Protein AF-A0A6P7U0T6-F1 (afdb_monomer_lite)

Radius of gyration: 20.34 Å; chains: 1; bounding box: 48×58×65 Å

Structure (mmCIF, N/CA/C/O backbone):
data_AF-A0A6P7U0T6-F1
#
_entry.id   AF-A0A6P7U0T6-F1
#
loop_
_atom_site.group_PDB
_atom_site.id
_atom_site.type_symbol
_atom_site.label_atom_id
_atom_site.label_alt_id
_atom_site.label_comp_id
_atom_site.label_asym_id
_atom_site.label_entity_id
_atom_site.label_seq_id
_atom_site.pdbx_PDB_ins_code
_atom_site.Cartn_x
_atom_site.Cartn_y
_atom_site.Cartn_z
_atom_site.occupancy
_atom_site.B_iso_or_equiv
_atom_site.auth_seq_id
_atom_site.auth_comp_id
_atom_site.auth_asym_id
_atom_site.auth_atom_id
_atom_site.pdbx_PDB_model_num
ATOM 1 N N . MET A 1 1 ? 9.759 12.618 42.828 1.00 37.97 1 MET A N 1
ATOM 2 C CA . MET A 1 1 ? 9.667 13.891 42.075 1.00 37.97 1 MET A CA 1
ATOM 3 C C . MET A 1 1 ? 10.206 13.656 40.669 1.00 37.97 1 MET A C 1
ATOM 5 O O . MET A 1 1 ? 11.413 13.601 40.542 1.00 37.97 1 MET A O 1
ATOM 9 N N . GLN A 1 2 ? 9.349 13.427 39.662 1.00 36.19 2 GLN A N 1
ATOM 10 C CA . GLN A 1 2 ? 9.690 13.444 38.216 1.00 36.19 2 GLN A CA 1
ATOM 11 C C . GLN A 1 2 ? 8.417 13.191 37.367 1.00 36.19 2 GLN A C 1
ATOM 13 O O . GLN A 1 2 ? 8.311 12.221 36.633 1.00 36.19 2 GLN A O 1
ATOM 18 N N . LYS A 1 3 ? 7.386 14.037 37.514 1.00 36.66 3 LYS A N 1
ATOM 19 C CA . LYS A 1 3 ? 6.138 13.967 36.711 1.00 36.66 3 LYS A CA 1
ATOM 20 C C . LYS A 1 3 ? 5.854 15.243 35.896 1.00 36.66 3 LYS A C 1
ATOM 22 O O . LYS A 1 3 ? 4.747 15.427 35.417 1.00 36.66 3 LYS A O 1
ATOM 27 N N . GLY A 1 4 ? 6.836 16.139 35.755 1.00 35.72 4 GLY A N 1
ATOM 28 C CA . GLY A 1 4 ? 6.618 17.500 35.233 1.00 35.72 4 GLY A CA 1
ATOM 29 C C . GLY A 1 4 ? 7.264 17.844 33.885 1.00 35.72 4 GLY A C 1
ATOM 30 O O . GLY A 1 4 ? 7.081 18.966 33.425 1.00 35.72 4 GLY A O 1
ATOM 31 N N . ALA A 1 5 ? 8.030 16.942 33.261 1.00 43.50 5 ALA A N 1
ATOM 32 C CA . ALA A 1 5 ? 8.827 17.281 32.073 1.00 43.50 5 ALA A CA 1
ATOM 33 C C . ALA A 1 5 ? 8.145 16.947 30.728 1.00 43.50 5 ALA A C 1
ATOM 35 O O . ALA A 1 5 ? 8.354 17.668 29.756 1.00 43.50 5 ALA A O 1
ATOM 36 N N . GLU A 1 6 ? 7.298 15.912 30.661 1.00 43.84 6 GLU A N 1
ATOM 37 C CA . GLU A 1 6 ? 6.678 15.462 29.397 1.00 43.84 6 GLU A CA 1
ATOM 38 C C . GLU A 1 6 ? 5.429 16.265 28.988 1.00 43.84 6 GLU A C 1
ATOM 40 O O . GLU A 1 6 ? 5.175 16.453 27.804 1.00 43.84 6 GLU A O 1
ATOM 45 N N . ASP A 1 7 ? 4.674 16.827 29.936 1.00 48.12 7 ASP A N 1
ATOM 46 C CA . ASP A 1 7 ? 3.453 17.605 29.636 1.00 48.12 7 ASP A CA 1
ATOM 47 C C . ASP A 1 7 ? 3.770 19.018 29.084 1.00 48.12 7 ASP A C 1
ATOM 49 O O . ASP A 1 7 ? 2.956 19.678 28.432 1.00 48.12 7 ASP A O 1
ATOM 53 N N . MET A 1 8 ? 5.002 19.494 29.298 1.00 39.94 8 MET A N 1
ATOM 54 C CA . MET A 1 8 ? 5.447 20.822 28.866 1.00 39.94 8 MET A CA 1
ATOM 55 C C . MET A 1 8 ? 5.819 20.870 27.373 1.00 39.94 8 MET A C 1
ATOM 57 O O . MET A 1 8 ? 5.723 21.933 26.760 1.00 39.94 8 MET A O 1
ATOM 61 N N . SER A 1 9 ? 6.206 19.741 26.766 1.00 55.66 9 SER A N 1
ATOM 62 C CA . SER A 1 9 ? 6.570 19.647 25.342 1.00 55.66 9 SER A CA 1
ATOM 63 C C . SER A 1 9 ? 5.335 19.591 24.439 1.00 55.66 9 SER A C 1
ATOM 65 O O . SER A 1 9 ? 5.270 20.318 23.448 1.00 55.66 9 SER A O 1
ATOM 67 N N . VAL A 1 10 ? 4.309 18.829 24.828 1.00 53.16 10 VAL A N 1
ATOM 68 C CA . VAL A 1 10 ? 3.039 18.703 24.093 1.00 53.16 10 VAL A CA 1
ATOM 69 C C . VAL A 1 10 ? 2.277 20.033 24.074 1.00 53.16 10 VAL A C 1
ATOM 71 O O . VAL A 1 10 ? 1.850 20.488 23.016 1.00 53.16 10 VAL A O 1
ATOM 74 N N . LYS A 1 11 ? 2.194 20.743 25.207 1.00 44.69 11 LYS A N 1
ATOM 75 C CA . LYS A 1 11 ? 1.581 22.087 25.269 1.00 44.69 11 LYS A CA 1
ATOM 76 C C . LYS A 1 11 ? 2.333 23.134 24.438 1.00 44.69 11 LYS A C 1
ATOM 78 O O . LYS A 1 11 ? 1.712 24.052 23.904 1.00 44.69 11 LYS A O 1
ATOM 83 N N . LYS A 1 12 ? 3.656 22.995 24.294 1.00 46.72 12 LYS A N 1
ATOM 84 C CA . LYS A 1 12 ? 4.495 23.860 23.445 1.00 46.72 12 LYS A CA 1
ATOM 85 C C . LYS A 1 12 ? 4.288 23.561 21.953 1.00 46.72 12 LYS A C 1
ATOM 87 O O . LYS A 1 12 ? 4.209 24.493 21.160 1.00 46.72 12 LYS A O 1
ATOM 92 N N . LEU A 1 13 ? 4.095 22.288 21.599 1.00 51.09 13 LEU A N 1
ATOM 93 C CA . LEU A 1 13 ? 3.639 21.843 20.276 1.00 51.09 13 LEU A CA 1
ATOM 94 C C . LEU A 1 13 ? 2.252 22.415 19.932 1.00 51.09 13 LEU A C 1
ATOM 96 O O . LEU A 1 13 ? 2.096 23.008 18.870 1.00 51.09 13 LEU A O 1
ATOM 100 N N . PHE A 1 14 ? 1.277 22.343 20.845 1.00 52.97 14 PHE A N 1
ATOM 101 C CA . PHE A 1 14 ? -0.060 22.922 20.633 1.00 52.97 14 PHE A CA 1
ATOM 102 C C . PHE A 1 14 ? -0.053 24.453 20.504 1.00 52.97 14 PHE A C 1
ATOM 104 O O . PHE A 1 14 ? -0.799 24.994 19.690 1.00 52.97 14 PHE A O 1
ATOM 111 N N . LYS A 1 15 ? 0.807 25.162 21.249 1.00 47.44 15 LYS A N 1
ATOM 112 C CA . LYS A 1 15 ? 0.981 26.618 21.087 1.00 47.44 15 LYS A CA 1
ATOM 113 C C . LYS A 1 15 ? 1.596 26.997 19.738 1.00 47.44 15 LYS A C 1
ATOM 115 O O . LYS A 1 15 ? 1.171 27.986 19.156 1.00 47.44 15 LYS A O 1
ATOM 120 N N . ASN A 1 16 ? 2.532 26.203 19.216 1.00 45.00 16 ASN A N 1
ATOM 121 C CA . ASN A 1 16 ? 3.127 26.443 17.897 1.00 45.00 16 ASN A CA 1
ATOM 122 C C . ASN A 1 16 ? 2.181 26.105 16.728 1.00 45.00 16 ASN A C 1
ATOM 124 O O . ASN A 1 16 ? 2.365 26.630 15.634 1.00 45.00 16 ASN A O 1
ATOM 128 N N . ILE A 1 17 ? 1.152 25.273 16.941 1.00 52.41 17 ILE A N 1
ATOM 129 C CA . ILE A 1 17 ? 0.121 24.994 15.924 1.00 52.41 17 ILE A CA 1
ATOM 130 C C . ILE A 1 17 ? -0.766 26.224 15.665 1.00 52.41 17 ILE A C 1
ATOM 132 O O . ILE A 1 17 ? -1.224 26.417 14.543 1.00 52.41 17 ILE A O 1
ATOM 136 N N . GLN A 1 18 ? -0.976 27.089 16.665 1.00 52.38 18 GLN A N 1
ATOM 137 C CA . GLN A 1 18 ? -1.808 28.295 16.524 1.00 52.38 18 GLN A CA 1
ATOM 138 C C . GLN A 1 18 ? -1.193 29.376 15.618 1.00 52.38 18 GLN A C 1
ATOM 140 O O . GLN A 1 18 ? -1.899 30.301 15.229 1.00 52.38 18 GLN A O 1
ATOM 145 N N . THR A 1 19 ? 0.092 29.264 15.271 1.00 54.72 19 THR A N 1
ATOM 146 C CA . THR A 1 19 ? 0.816 30.216 14.409 1.00 54.72 19 THR A CA 1
ATOM 147 C C . THR A 1 19 ? 1.096 29.690 13.000 1.00 54.72 19 THR A C 1
ATOM 149 O O . THR A 1 19 ? 1.781 30.360 12.235 1.00 54.72 19 THR A O 1
ATOM 152 N N . LEU A 1 20 ? 0.623 28.490 12.654 1.00 62.34 20 LEU A N 1
ATOM 153 C CA . LEU A 1 20 ? 0.782 27.946 11.305 1.00 62.34 20 LEU A CA 1
ATOM 154 C C . LEU A 1 20 ? -0.333 28.482 10.407 1.00 62.34 20 LEU A C 1
ATOM 156 O O . LEU A 1 20 ? -1.499 28.459 10.794 1.00 62.34 20 LEU A O 1
ATOM 160 N N . ASP A 1 21 ? 0.014 28.915 9.196 1.00 73.62 21 ASP A N 1
ATOM 161 C CA . ASP A 1 21 ? -0.980 29.174 8.158 1.00 73.62 21 ASP A CA 1
ATOM 162 C C . ASP A 1 21 ? -1.736 27.872 7.868 1.00 73.62 21 ASP A C 1
ATOM 164 O O . ASP A 1 21 ? -1.151 26.862 7.462 1.00 73.62 21 ASP A O 1
ATOM 168 N N . ILE A 1 22 ? -3.043 27.884 8.128 1.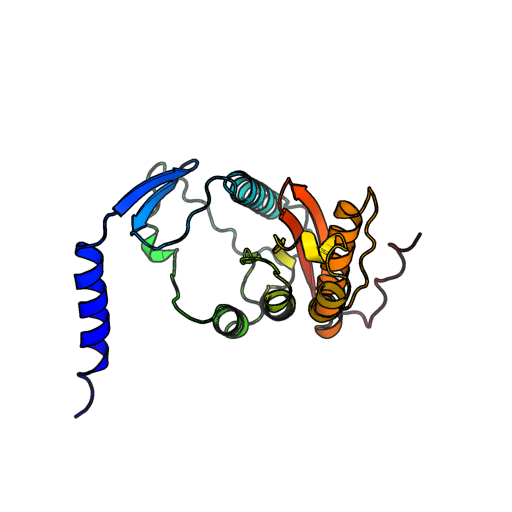00 85.62 22 ILE A N 1
ATOM 169 C CA . ILE A 1 22 ? -3.932 26.746 7.902 1.00 85.62 22 ILE A CA 1
ATOM 170 C C . ILE A 1 22 ? -4.691 26.996 6.605 1.00 85.62 22 ILE A C 1
ATOM 172 O O . ILE A 1 22 ? -5.504 27.915 6.512 1.00 85.62 22 ILE A O 1
ATOM 176 N N . SER A 1 23 ? -4.465 26.135 5.619 1.00 88.38 23 SER A N 1
ATOM 177 C CA . SER A 1 23 ? -5.291 26.086 4.413 1.00 88.38 23 SER A CA 1
ATOM 178 C C . SER A 1 23 ? -6.488 25.160 4.631 1.00 88.38 23 SER A C 1
ATOM 180 O O . SER A 1 23 ? -6.385 24.143 5.319 1.00 88.38 23 SER A O 1
ATOM 182 N N . ILE A 1 24 ? -7.644 25.515 4.069 1.00 90.56 24 ILE A N 1
ATOM 183 C CA . ILE A 1 24 ? -8.831 24.655 4.088 1.00 90.56 24 ILE A CA 1
ATOM 184 C C . ILE A 1 24 ? -8.956 23.997 2.720 1.00 90.56 24 ILE A C 1
ATOM 186 O O . ILE A 1 24 ? -9.077 24.678 1.703 1.00 90.56 24 ILE A O 1
ATOM 190 N N . ILE A 1 25 ? -8.943 22.670 2.707 1.00 92.06 25 ILE A N 1
ATOM 191 C CA . ILE A 1 25 ? -9.084 21.853 1.504 1.00 92.06 25 ILE A CA 1
ATOM 192 C C . ILE A 1 25 ? -10.415 21.115 1.574 1.00 92.06 25 ILE A C 1
ATOM 194 O O . ILE A 1 25 ? -10.800 20.612 2.628 1.00 92.06 25 ILE A O 1
ATOM 198 N N . LYS A 1 26 ? -11.118 21.043 0.445 1.00 92.44 26 LYS A N 1
ATOM 199 C CA . LYS A 1 26 ? -12.338 20.247 0.301 1.00 92.44 26 LYS A CA 1
ATOM 200 C C . LYS A 1 26 ? -12.084 19.105 -0.667 1.00 92.44 26 LYS A C 1
ATOM 202 O O . LYS A 1 26 ? -11.635 19.351 -1.783 1.00 92.44 26 LYS A O 1
ATOM 207 N N . GLU A 1 27 ? -12.397 17.892 -0.231 1.00 91.00 27 GLU A N 1
ATOM 208 C CA . GLU A 1 27 ? -12.295 16.674 -1.032 1.00 91.00 27 GLU A CA 1
ATOM 209 C C . GLU A 1 27 ? -13.526 15.803 -0.779 1.00 91.00 27 GLU A C 1
ATOM 211 O O . GLU A 1 27 ? -13.796 15.393 0.355 1.00 91.00 27 GLU A O 1
ATOM 216 N N . GLY A 1 28 ? -14.321 15.566 -1.822 1.00 90.75 28 GLY A N 1
ATOM 217 C CA . GLY A 1 28 ? -15.628 14.932 -1.682 1.00 90.75 28 GLY A CA 1
ATOM 218 C C . GLY A 1 28 ? -16.483 15.606 -0.598 1.00 90.75 28 GLY A C 1
ATOM 219 O O . GLY A 1 28 ? -16.861 16.772 -0.707 1.00 90.75 28 GLY A O 1
ATOM 220 N N . LYS A 1 29 ? -16.804 14.856 0.463 1.00 89.25 29 LYS A N 1
ATOM 221 C CA . LYS A 1 29 ? -17.575 15.348 1.623 1.00 89.25 29 LYS A CA 1
ATOM 222 C C . LYS A 1 29 ? -16.703 15.829 2.789 1.00 89.25 29 LYS A C 1
ATOM 224 O O . LYS A 1 29 ? -17.255 16.299 3.782 1.00 89.25 29 LYS A O 1
ATOM 229 N N . ALA A 1 30 ? -15.385 15.662 2.711 1.00 88.69 30 ALA A N 1
ATOM 230 C CA . ALA A 1 30 ? -14.461 16.030 3.773 1.00 88.69 30 ALA A CA 1
ATOM 231 C C . ALA A 1 30 ? -13.983 17.479 3.610 1.00 88.69 30 ALA A C 1
ATOM 233 O O . ALA A 1 30 ? -13.683 17.937 2.506 1.00 88.69 30 ALA A O 1
ATOM 234 N N . GLU A 1 31 ? -13.881 18.184 4.735 1.00 90.88 31 GLU A N 1
ATOM 235 C CA . GLU A 1 31 ? -13.205 19.476 4.834 1.00 90.88 31 GLU A CA 1
ATOM 236 C C . GLU A 1 31 ? -11.995 19.306 5.759 1.00 90.88 31 GLU A C 1
ATOM 238 O O . GLU A 1 31 ? -12.135 18.932 6.925 1.00 90.88 31 GLU A O 1
ATOM 243 N N . ILE A 1 32 ? -10.799 19.527 5.217 1.00 90.25 32 ILE A N 1
ATOM 244 C CA . ILE A 1 32 ? -9.520 19.272 5.877 1.00 90.25 32 ILE A CA 1
ATOM 245 C C . ILE A 1 32 ? -8.866 20.612 6.190 1.00 90.25 32 ILE A C 1
ATOM 247 O O . ILE A 1 32 ? -8.657 21.440 5.305 1.00 90.25 32 ILE A O 1
ATOM 251 N N . ARG A 1 33 ? -8.502 20.807 7.457 1.00 89.75 33 ARG A N 1
ATOM 252 C CA . ARG A 1 33 ? -7.633 21.905 7.887 1.00 89.75 33 ARG A CA 1
ATOM 253 C C . ARG A 1 33 ? -6.193 21.430 7.775 1.00 89.75 33 ARG A C 1
ATOM 255 O O . ARG A 1 33 ? -5.776 20.593 8.570 1.00 89.75 33 ARG A O 1
ATOM 262 N N . LEU A 1 34 ? -5.466 21.931 6.783 1.00 88.69 34 LEU A N 1
ATOM 263 C CA . LEU A 1 34 ? -4.096 21.533 6.483 1.00 88.69 34 LEU A CA 1
ATOM 264 C C . LEU A 1 34 ? -3.115 22.620 6.957 1.00 88.69 34 LEU A C 1
ATOM 266 O O . LEU A 1 34 ? -3.056 23.688 6.338 1.00 88.69 34 LEU A O 1
ATOM 270 N N . PRO A 1 35 ? -2.349 22.369 8.036 1.00 89.81 35 PRO A N 1
ATOM 271 C CA . PRO A 1 35 ? -1.271 23.252 8.466 1.00 89.81 35 PRO A CA 1
ATOM 272 C C . PRO A 1 35 ? -0.129 23.285 7.446 1.00 89.81 35 PRO A C 1
ATOM 274 O O . PRO A 1 35 ? 0.126 22.296 6.750 1.00 89.81 35 PRO A O 1
ATOM 277 N N . SER A 1 36 ? 0.606 24.394 7.400 1.00 83.75 36 SER A N 1
ATOM 278 C CA . SER A 1 36 ? 1.808 24.503 6.575 1.00 83.75 36 SER A CA 1
ATOM 279 C C . SER A 1 36 ? 2.846 23.421 6.924 1.00 83.75 36 SER A C 1
ATOM 281 O O . SER A 1 36 ? 3.085 23.097 8.087 1.00 83.75 36 SER A O 1
ATOM 283 N N . GLY A 1 37 ? 3.444 22.817 5.890 1.00 82.81 37 GLY A N 1
ATOM 284 C CA . GLY A 1 37 ? 4.443 21.747 6.027 1.00 82.81 37 GLY A CA 1
ATOM 285 C C . GLY A 1 37 ? 3.885 20.320 6.122 1.00 82.81 37 GLY A C 1
ATOM 286 O O . GLY A 1 37 ? 4.669 19.373 6.109 1.00 82.81 37 GLY A O 1
ATOM 287 N N . VAL A 1 38 ? 2.561 20.136 6.169 1.00 87.69 38 VAL A N 1
ATOM 288 C CA . VAL A 1 38 ? 1.928 18.811 6.062 1.00 87.69 38 VAL A CA 1
ATOM 289 C C . VAL A 1 38 ? 1.614 18.512 4.599 1.00 87.69 38 VAL A C 1
ATOM 291 O O . VAL A 1 38 ? 1.072 19.350 3.880 1.00 87.69 38 VAL A O 1
ATOM 294 N N . PHE A 1 39 ? 1.962 17.311 4.143 1.00 87.81 39 PHE A N 1
ATOM 295 C CA . PHE A 1 39 ? 1.736 16.926 2.758 1.00 87.81 39 PHE A CA 1
ATOM 296 C C . PHE A 1 39 ? 0.262 16.655 2.462 1.00 87.81 39 PHE A C 1
ATOM 298 O O . PHE A 1 39 ? -0.425 15.954 3.203 1.00 87.81 39 PHE A O 1
ATOM 305 N N . TYR A 1 40 ? -0.176 17.134 1.304 1.00 91.31 40 TYR A N 1
ATOM 306 C CA . TYR A 1 40 ? -1.424 16.748 0.674 1.00 91.31 40 TYR A CA 1
ATOM 307 C C . TYR A 1 40 ? -1.228 16.739 -0.842 1.00 91.31 40 TYR A C 1
ATOM 309 O O . TYR A 1 40 ? -0.701 17.698 -1.409 1.00 91.31 40 TYR A O 1
ATOM 317 N N . ASN A 1 41 ? -1.677 15.672 -1.504 1.00 90.94 41 ASN A N 1
ATOM 318 C CA . ASN A 1 41 ? -1.659 15.578 -2.958 1.00 90.94 41 ASN A CA 1
ATOM 319 C C . ASN A 1 41 ? -3.077 15.439 -3.508 1.00 90.94 41 ASN A C 1
ATOM 321 O O . ASN A 1 41 ? -3.729 14.403 -3.339 1.00 90.94 41 ASN A O 1
ATOM 325 N N . LYS A 1 42 ? -3.520 16.473 -4.227 1.00 91.00 42 LYS A N 1
ATOM 326 C CA . LYS A 1 42 ? -4.825 16.496 -4.893 1.00 91.00 42 LYS A CA 1
ATOM 327 C C . LYS A 1 42 ? -4.944 15.430 -5.984 1.00 91.00 42 LYS A C 1
ATOM 329 O O . LYS A 1 42 ? -6.011 14.866 -6.167 1.00 91.00 42 LYS A O 1
ATOM 334 N N . VAL A 1 43 ? -3.850 15.085 -6.668 1.00 90.19 43 VAL A N 1
ATOM 335 C CA . VAL A 1 43 ? -3.882 14.076 -7.744 1.00 90.19 43 VAL A CA 1
ATOM 336 C C . VAL A 1 43 ? -4.217 12.673 -7.201 1.00 90.19 43 VAL A C 1
ATOM 338 O O . VAL A 1 43 ? -4.665 11.803 -7.940 1.00 90.19 43 VAL A O 1
ATOM 341 N N . GLN A 1 44 ? -4.066 12.449 -5.892 1.00 92.25 44 GLN A N 1
ATOM 342 C CA . GLN A 1 44 ? -4.454 11.201 -5.231 1.00 92.25 44 GLN A CA 1
ATOM 343 C C . GLN A 1 44 ? -5.921 11.163 -4.757 1.00 92.25 44 GLN A C 1
ATOM 345 O O . GLN A 1 44 ? -6.304 10.209 -4.083 1.00 92.25 44 GLN A O 1
ATOM 350 N N . GLU A 1 45 ? -6.753 12.146 -5.115 1.00 94.12 45 GLU A N 1
ATOM 351 C CA . GLU A 1 45 ? -8.202 12.116 -4.845 1.00 94.12 45 GLU A CA 1
ATOM 352 C C . GLU A 1 45 ? -8.833 10.836 -5.415 1.00 94.12 45 GLU A C 1
ATOM 354 O O . GLU A 1 45 ? -9.480 10.086 -4.688 1.00 94.12 45 GLU A O 1
ATOM 359 N N . PHE A 1 46 ? -8.497 10.478 -6.660 1.00 94.12 46 PHE A N 1
ATOM 360 C CA . PHE A 1 46 ? -8.980 9.237 -7.274 1.00 94.12 46 PHE A CA 1
ATOM 361 C C . PHE A 1 46 ? -8.525 7.970 -6.526 1.00 94.12 46 PHE A C 1
ATOM 363 O O . PHE A 1 46 ? -9.290 7.013 -6.416 1.00 94.12 46 PHE A O 1
ATOM 370 N N . ASN A 1 47 ? -7.307 7.959 -5.965 1.00 94.94 47 ASN A N 1
ATOM 371 C CA . ASN A 1 47 ? -6.827 6.824 -5.166 1.00 94.94 47 ASN A CA 1
ATOM 372 C C . ASN A 1 47 ? -7.709 6.619 -3.920 1.00 94.94 47 ASN A C 1
ATOM 374 O O . ASN A 1 47 ? -8.085 5.495 -3.568 1.00 94.94 47 ASN A O 1
ATOM 378 N N . ARG A 1 48 ? -8.080 7.724 -3.266 1.00 95.81 48 ARG A N 1
ATOM 379 C CA . ARG A 1 48 ? -8.934 7.719 -2.073 1.00 95.81 48 ARG A CA 1
ATOM 380 C C . ARG A 1 48 ? -10.376 7.350 -2.417 1.00 95.81 48 ARG A C 1
ATOM 382 O O . ARG A 1 48 ? -10.948 6.495 -1.740 1.00 95.81 48 ARG A O 1
ATOM 389 N N . ASP A 1 49 ? -10.920 7.871 -3.512 1.00 95.25 49 ASP A N 1
ATOM 390 C CA . ASP A 1 49 ? -12.253 7.503 -4.007 1.00 95.25 49 ASP A CA 1
ATOM 391 C C . ASP A 1 49 ? -12.355 6.013 -4.346 1.00 95.25 49 ASP A C 1
ATOM 393 O O . ASP A 1 49 ? -13.298 5.334 -3.923 1.00 95.25 49 ASP A O 1
ATOM 397 N N . LEU A 1 50 ? -11.353 5.475 -5.051 1.00 95.31 50 LEU A N 1
ATOM 398 C CA . LEU A 1 50 ? -11.277 4.051 -5.375 1.00 95.31 50 LEU A CA 1
ATOM 399 C C . LEU A 1 50 ? -11.263 3.200 -4.101 1.00 95.31 50 LEU A C 1
ATOM 401 O O . LEU A 1 50 ? -11.971 2.198 -4.007 1.00 95.31 50 LEU A O 1
ATOM 405 N N . THR A 1 51 ? -10.509 3.630 -3.092 1.00 95.62 51 THR A N 1
ATOM 406 C CA . THR A 1 51 ? -10.432 2.949 -1.794 1.00 95.62 51 THR A CA 1
ATOM 407 C C . THR A 1 51 ? -11.785 2.925 -1.092 1.00 95.62 51 THR A C 1
ATOM 409 O O . THR A 1 51 ? -12.233 1.867 -0.647 1.00 95.62 51 THR A O 1
ATOM 412 N N . ILE A 1 52 ? -12.486 4.060 -1.047 1.00 94.19 52 ILE A N 1
ATOM 413 C CA . ILE A 1 52 ? -13.829 4.154 -0.462 1.00 94.19 52 ILE A CA 1
ATOM 414 C C . ILE A 1 52 ? -14.806 3.234 -1.206 1.00 94.19 52 ILE A C 1
ATOM 416 O O . ILE A 1 52 ? -15.609 2.542 -0.573 1.00 94.19 52 ILE A O 1
ATOM 420 N N . ALA A 1 53 ? -14.750 3.195 -2.539 1.00 94.12 53 ALA A N 1
ATOM 421 C CA . ALA A 1 53 ? -15.611 2.338 -3.351 1.00 94.12 53 ALA A CA 1
ATOM 422 C C . ALA A 1 53 ? -15.364 0.842 -3.085 1.00 94.12 53 ALA A C 1
ATOM 424 O O . ALA A 1 53 ? -16.324 0.090 -2.883 1.00 94.12 53 ALA A O 1
ATOM 425 N N . VAL A 1 54 ? -14.096 0.419 -3.026 1.00 93.44 54 VAL A N 1
ATOM 426 C CA . VAL A 1 54 ? -13.719 -0.974 -2.736 1.00 93.44 54 VAL A CA 1
ATOM 427 C C . VAL A 1 54 ? -14.142 -1.367 -1.324 1.00 93.44 54 VAL A C 1
ATOM 429 O O . VAL A 1 54 ? -14.800 -2.391 -1.169 1.00 93.44 54 VAL A O 1
ATOM 432 N N . ILE A 1 55 ? -13.865 -0.543 -0.309 1.00 92.62 55 ILE A N 1
ATOM 433 C CA . ILE A 1 55 ? -14.264 -0.815 1.084 1.00 92.62 55 ILE A CA 1
ATOM 434 C C . ILE A 1 55 ? -15.787 -0.943 1.202 1.00 92.62 55 ILE A C 1
ATOM 436 O O . ILE A 1 55 ? -16.297 -1.889 1.802 1.00 92.62 55 ILE A O 1
ATOM 440 N N . ASN A 1 56 ? -16.536 -0.020 0.594 1.00 91.56 56 ASN A N 1
ATOM 441 C CA . ASN A 1 56 ? -17.997 -0.074 0.614 1.00 91.56 56 ASN A CA 1
ATOM 442 C C . ASN A 1 56 ? -18.541 -1.335 -0.060 1.00 91.56 56 ASN A C 1
ATOM 444 O O . ASN A 1 56 ? -19.543 -1.877 0.396 1.00 91.56 56 ASN A O 1
ATOM 448 N N . THR A 1 57 ? -17.915 -1.783 -1.146 1.00 90.31 57 THR A N 1
ATOM 449 C CA . THR A 1 57 ? -18.319 -3.005 -1.852 1.00 90.31 57 THR A CA 1
ATOM 450 C C . THR A 1 57 ? -17.963 -4.241 -1.031 1.00 90.31 57 THR A C 1
ATOM 452 O O . THR A 1 57 ? -18.819 -5.095 -0.826 1.00 90.31 57 THR A O 1
ATOM 455 N N . PHE A 1 58 ? -16.758 -4.276 -0.462 1.00 88.56 58 PHE A N 1
ATOM 456 C CA . PHE A 1 58 ? -16.266 -5.348 0.401 1.00 88.56 58 PHE A CA 1
ATOM 457 C C . PHE A 1 58 ? -17.189 -5.613 1.601 1.00 88.56 58 PHE A C 1
ATOM 459 O O . PHE A 1 58 ? -17.483 -6.764 1.900 1.00 88.56 58 PHE A O 1
ATOM 466 N N . PHE A 1 59 ? -17.719 -4.568 2.247 1.00 86.06 59 PHE A N 1
ATOM 467 C CA . PHE A 1 59 ? -18.671 -4.726 3.357 1.00 86.06 59 PHE A CA 1
ATOM 468 C C . PHE A 1 59 ? -20.132 -4.955 2.932 1.00 86.06 59 PHE A C 1
ATOM 470 O O . PHE A 1 59 ? -20.950 -5.354 3.764 1.00 86.06 59 PHE A O 1
ATOM 477 N N . LYS A 1 60 ? -20.492 -4.665 1.675 1.00 81.62 60 LYS A N 1
ATOM 478 C CA . LYS A 1 60 ? -21.834 -4.940 1.127 1.00 81.62 60 LYS A CA 1
ATOM 479 C C . LYS A 1 60 ? -21.982 -6.369 0.632 1.00 81.62 60 LYS A C 1
ATOM 481 O O . LYS A 1 60 ? -23.106 -6.863 0.589 1.00 81.62 60 LYS A O 1
ATOM 486 N N . ASP A 1 61 ? -20.882 -6.994 0.233 1.00 72.75 61 ASP A N 1
ATOM 487 C CA . ASP A 1 61 ? -20.880 -8.349 -0.288 1.00 72.75 61 ASP A CA 1
ATOM 488 C C . ASP A 1 61 ? -21.138 -9.358 0.853 1.00 72.75 61 ASP A C 1
ATOM 490 O O . ASP A 1 61 ? -20.229 -9.853 1.520 1.00 72.75 61 ASP A O 1
ATOM 494 N N . ASP A 1 62 ? -22.425 -9.627 1.119 1.00 55.00 62 ASP A N 1
ATOM 495 C CA . ASP A 1 62 ? -22.917 -10.606 2.112 1.00 55.00 62 ASP A CA 1
ATOM 496 C C . ASP A 1 62 ? -22.631 -12.060 1.658 1.00 55.00 62 ASP A C 1
ATOM 498 O O . ASP A 1 62 ? -22.840 -13.002 2.416 1.00 55.00 62 ASP A O 1
ATOM 502 N N . SER A 1 63 ? -22.098 -12.244 0.440 1.00 51.22 63 SER A N 1
ATOM 503 C CA . SER A 1 63 ? -21.773 -13.528 -0.210 1.00 51.22 63 SER A CA 1
ATOM 504 C C . SER A 1 63 ? -20.563 -14.251 0.394 1.00 51.22 63 SER A C 1
ATOM 506 O O . SER A 1 63 ? -20.163 -15.324 -0.063 1.00 51.22 63 SER A O 1
ATOM 508 N N . SER A 1 64 ? -19.951 -13.693 1.439 1.00 47.81 64 SER A N 1
ATOM 509 C CA . SER A 1 64 ? -18.930 -14.384 2.217 1.00 47.81 64 SER A CA 1
ATOM 510 C C . SER A 1 64 ? -19.560 -15.356 3.223 1.00 47.81 64 SER A C 1
ATOM 512 O O . SER A 1 64 ? -19.326 -15.270 4.425 1.00 47.81 64 SER A O 1
ATOM 514 N N . ASP A 1 65 ? -20.273 -16.371 2.725 1.00 45.19 65 ASP A N 1
ATOM 515 C CA . ASP A 1 65 ? -20.836 -17.506 3.487 1.00 45.19 65 ASP A CA 1
ATOM 516 C C . ASP A 1 65 ? -19.786 -18.345 4.272 1.00 45.19 65 ASP A C 1
ATOM 518 O O . ASP A 1 65 ? -20.065 -19.444 4.747 1.00 45.19 65 ASP A O 1
ATOM 522 N N . LYS A 1 66 ? -18.547 -17.857 4.429 1.00 43.72 66 LYS A N 1
ATOM 523 C CA . LYS A 1 66 ? -17.448 -18.509 5.163 1.00 43.72 66 LYS A CA 1
ATOM 524 C C . LYS A 1 66 ? -16.598 -17.567 6.027 1.00 43.72 66 LYS A C 1
ATOM 526 O O . LYS A 1 66 ? -15.588 -18.015 6.564 1.00 43.72 66 LYS A O 1
ATOM 531 N N . ILE A 1 67 ? -16.948 -16.285 6.156 1.00 44.88 67 ILE A N 1
ATOM 532 C CA . ILE A 1 67 ? -16.256 -15.351 7.061 1.00 44.88 67 ILE A CA 1
ATOM 533 C C . ILE A 1 67 ? -17.149 -15.167 8.299 1.00 44.88 67 ILE A C 1
ATOM 535 O O . ILE A 1 67 ? -18.352 -14.953 8.133 1.00 44.88 67 ILE A O 1
ATOM 539 N N . PRO A 1 68 ? -16.631 -15.276 9.540 1.00 39.88 68 PRO A N 1
ATOM 540 C CA . PRO A 1 68 ? -17.403 -14.926 10.727 1.00 39.88 68 PRO A CA 1
ATOM 541 C C . PRO A 1 68 ? -17.997 -13.531 10.540 1.00 39.88 68 PRO A C 1
ATOM 543 O O . PRO A 1 68 ? -17.267 -12.573 10.301 1.00 39.88 68 PRO A O 1
ATOM 546 N N . LYS A 1 69 ? -19.329 -13.420 10.597 1.00 41.84 69 LYS A N 1
ATOM 547 C CA . LYS A 1 69 ? -20.020 -12.140 10.430 1.00 41.84 69 LYS A CA 1
ATOM 548 C C . LYS A 1 69 ? -19.560 -11.196 11.537 1.00 41.84 69 LYS A C 1
ATOM 550 O O . LYS A 1 69 ? -19.959 -11.343 12.691 1.00 41.84 69 LYS A O 1
ATOM 555 N N . PHE A 1 70 ? -18.703 -10.246 11.180 1.00 45.59 70 PHE A N 1
ATOM 556 C CA . PHE A 1 70 ? -18.226 -9.223 12.097 1.00 45.59 70 PHE A CA 1
ATOM 557 C C . PHE A 1 70 ? -19.386 -8.318 12.525 1.00 45.59 70 PHE A C 1
ATOM 559 O O . PHE A 1 70 ? -20.372 -8.180 11.784 1.00 45.59 70 PHE A O 1
ATOM 566 N N . PRO A 1 71 ? -19.306 -7.678 13.707 1.00 39.44 71 PRO A N 1
ATOM 567 C CA . PRO A 1 71 ? -20.253 -6.641 14.062 1.00 39.44 71 PRO A CA 1
ATOM 568 C C . PRO A 1 71 ? -20.160 -5.549 12.997 1.00 39.44 71 PRO A C 1
ATOM 570 O O . PRO A 1 71 ? -19.213 -4.768 12.968 1.00 39.44 71 PRO A O 1
ATOM 573 N N . ARG A 1 72 ? -21.140 -5.516 12.086 1.00 44.66 72 ARG A N 1
ATOM 574 C CA . ARG A 1 72 ? -21.267 -4.444 11.102 1.00 44.66 72 ARG A CA 1
ATOM 575 C C . ARG A 1 72 ? -21.204 -3.127 11.860 1.00 44.66 72 ARG A C 1
ATOM 577 O O . ARG A 1 72 ? -22.030 -2.902 12.750 1.00 44.66 72 ARG A O 1
ATOM 584 N N . PHE A 1 73 ? -20.272 -2.253 11.483 1.00 44.50 73 PHE A N 1
ATOM 585 C CA . PHE A 1 73 ? -20.369 -0.853 11.860 1.00 44.50 73 PHE A CA 1
ATOM 586 C C . PHE A 1 73 ? -21.720 -0.362 11.339 1.00 44.50 73 PHE A C 1
ATOM 588 O O . PHE A 1 73 ? -21.926 -0.214 10.132 1.00 44.50 73 PHE A O 1
ATOM 595 N N . LYS A 1 74 ? -22.697 -0.210 12.239 1.00 39.47 74 LYS A N 1
ATOM 596 C CA . LYS A 1 74 ? -23.992 0.357 11.878 1.00 39.47 74 LYS A CA 1
ATOM 597 C C . LYS A 1 74 ? -23.710 1.804 11.531 1.00 39.47 74 LYS A C 1
ATOM 599 O O . LYS A 1 74 ? -23.470 2.611 12.425 1.00 39.47 74 LYS A O 1
ATOM 604 N N . SER A 1 75 ? -23.732 2.113 10.238 1.00 40.88 75 SER A N 1
ATOM 605 C CA . SER A 1 75 ? -23.686 3.489 9.765 1.00 40.88 75 SER A CA 1
ATOM 606 C C . SER A 1 75 ? -24.749 4.264 10.553 1.00 40.88 75 SER A C 1
ATOM 608 O O . SER A 1 75 ? -25.910 3.831 10.562 1.00 40.88 75 SER A O 1
ATOM 610 N N . PRO A 1 76 ? -24.390 5.341 11.271 1.00 41.09 76 PRO A N 1
ATOM 611 C CA . PRO A 1 76 ? -25.378 6.117 11.999 1.00 41.09 76 PRO A CA 1
ATOM 612 C C . PRO A 1 76 ? -26.445 6.586 11.004 1.00 41.09 76 PRO A C 1
ATOM 614 O O . PRO A 1 76 ? -26.140 7.234 10.006 1.00 41.09 76 PRO A O 1
ATOM 617 N N . LYS A 1 77 ? -27.708 6.210 11.246 1.00 42.03 77 LYS A N 1
ATOM 618 C CA . LYS A 1 77 ? -28.860 6.529 10.376 1.00 42.03 77 LYS A CA 1
ATOM 619 C C . LYS A 1 77 ? -29.283 8.007 10.454 1.00 42.03 77 LYS A C 1
ATOM 621 O O . LYS A 1 77 ? -30.348 8.376 9.968 1.00 42.03 77 LYS A O 1
ATOM 626 N N . THR A 1 78 ? -28.474 8.858 11.071 1.00 40.31 78 THR A N 1
ATOM 627 C CA . THR A 1 78 ? -28.770 10.262 11.341 1.00 40.31 78 THR A CA 1
ATOM 628 C C . THR A 1 78 ? -28.052 11.164 10.337 1.00 40.31 78 THR A C 1
ATOM 630 O O . THR A 1 78 ? -26.855 11.034 10.115 1.00 40.31 78 THR A O 1
ATOM 633 N N . LYS A 1 79 ? -28.786 12.122 9.751 1.00 48.72 79 LYS A N 1
ATOM 634 C CA . LYS A 1 79 ? -28.261 13.171 8.848 1.00 48.72 79 LYS A CA 1
ATOM 635 C C . LYS A 1 79 ? -27.296 14.163 9.531 1.00 48.72 79 LYS A C 1
ATOM 637 O O . LYS A 1 79 ? -26.781 15.051 8.862 1.00 48.72 79 LYS A O 1
ATOM 642 N N . SER A 1 80 ? -27.061 14.037 10.837 1.00 47.91 80 SER A N 1
ATOM 643 C CA . SER A 1 80 ? -26.047 14.793 11.571 1.00 47.91 80 SER A CA 1
ATOM 644 C C . SER A 1 80 ? -24.699 14.084 11.463 1.00 47.91 80 SER A C 1
ATOM 646 O O . SER A 1 80 ? -24.625 12.883 11.726 1.00 47.91 80 SER A O 1
ATOM 648 N N . THR A 1 81 ? -23.641 14.820 11.122 1.00 49.53 81 THR A N 1
ATOM 649 C CA . THR A 1 81 ? -22.254 14.340 11.193 1.00 49.53 81 THR A CA 1
ATOM 650 C C . THR A 1 81 ? -22.032 13.605 12.521 1.00 49.53 81 THR A C 1
ATOM 652 O O . THR A 1 81 ? -22.252 14.216 13.572 1.00 49.53 81 THR A O 1
ATOM 655 N N . PRO A 1 82 ? -21.682 12.305 12.518 1.00 55.81 82 PRO A N 1
ATOM 656 C CA . PRO A 1 82 ? -21.449 11.583 13.761 1.00 55.81 82 PRO A CA 1
ATOM 657 C C . PRO A 1 82 ? -20.327 12.268 14.538 1.00 55.81 82 PRO A C 1
ATOM 659 O O . PRO A 1 82 ? -19.380 12.767 13.933 1.00 55.81 82 PRO A O 1
ATOM 662 N N . ASN A 1 83 ? -20.432 12.307 15.868 1.00 66.06 83 ASN A N 1
ATOM 663 C CA . ASN A 1 83 ? -19.327 12.779 16.692 1.00 66.06 83 ASN A CA 1
ATOM 664 C C . ASN A 1 83 ? -18.143 11.808 16.506 1.00 66.06 83 ASN A C 1
ATOM 666 O O . ASN A 1 83 ? -18.181 10.673 16.985 1.00 66.06 83 ASN A O 1
ATOM 670 N N . LEU A 1 84 ? -17.142 12.242 15.736 1.00 71.88 84 LEU A N 1
ATOM 671 C CA . LEU A 1 84 ? -15.995 11.435 15.314 1.00 71.88 84 LEU A CA 1
ATOM 672 C C . LEU A 1 84 ? -15.029 11.139 16.468 1.00 71.88 84 LEU A C 1
ATOM 674 O O . LEU A 1 84 ? -14.256 10.190 16.364 1.00 71.88 84 LEU A O 1
ATOM 678 N N . GLU A 1 85 ? -15.091 11.898 17.566 1.00 71.19 85 GLU A N 1
ATOM 679 C CA . GLU A 1 85 ? -14.139 11.814 18.684 1.00 71.19 85 GLU A CA 1
ATOM 680 C C . GLU A 1 85 ? -14.108 10.431 19.348 1.00 71.19 85 GLU A C 1
ATOM 682 O O . GLU A 1 85 ? -13.062 9.990 19.810 1.00 71.19 85 GLU A O 1
ATOM 687 N N . ASN A 1 86 ? -15.231 9.706 19.333 1.00 75.25 86 ASN A N 1
ATOM 688 C CA . ASN A 1 86 ? -15.333 8.368 19.925 1.00 75.25 86 ASN A CA 1
ATOM 689 C C . ASN A 1 86 ? -15.055 7.225 18.931 1.00 75.25 86 ASN A C 1
ATOM 691 O O . ASN A 1 86 ? -15.129 6.057 19.305 1.00 75.25 86 ASN A O 1
ATOM 695 N N . ILE A 1 87 ? -14.795 7.543 17.659 1.00 84.06 87 ILE A N 1
ATOM 696 C CA . ILE A 1 87 ? -14.639 6.567 16.565 1.00 84.06 87 ILE A CA 1
ATOM 697 C C . ILE A 1 87 ? -13.226 6.639 15.977 1.00 84.06 87 ILE A C 1
ATOM 699 O O . ILE A 1 87 ? -12.680 5.627 15.544 1.00 84.06 87 ILE A O 1
ATOM 703 N N . VAL A 1 88 ? -12.629 7.832 15.962 1.00 87.56 88 VAL A N 1
ATOM 704 C CA . VAL A 1 88 ? -11.325 8.090 15.356 1.00 87.56 88 VAL A CA 1
ATOM 705 C C . VAL A 1 88 ? -10.261 8.191 16.439 1.00 87.56 88 VAL A C 1
ATOM 707 O O . VAL A 1 88 ? -10.284 9.092 17.271 1.00 87.56 88 VAL A O 1
ATOM 710 N N . SER A 1 89 ? -9.275 7.300 16.382 1.00 87.62 89 SER A N 1
ATOM 711 C CA . SER A 1 89 ? -8.058 7.397 17.184 1.00 87.62 89 SER A CA 1
ATOM 712 C C . SER A 1 89 ? -6.873 7.754 16.291 1.00 87.62 89 SER A C 1
ATOM 714 O O . SER A 1 89 ? -6.495 6.963 15.427 1.00 87.62 89 SER A O 1
ATOM 716 N N . ALA A 1 90 ? -6.265 8.919 16.509 1.00 89.19 90 ALA A N 1
ATOM 717 C CA . ALA A 1 90 ? -5.004 9.279 15.867 1.00 89.19 90 ALA A CA 1
ATOM 718 C C . ALA A 1 90 ? -3.815 8.663 16.622 1.00 89.19 90 ALA A C 1
ATOM 720 O O . ALA A 1 90 ? -3.878 8.413 17.826 1.00 89.19 90 ALA A O 1
ATOM 721 N N . SER A 1 91 ? -2.713 8.408 15.924 1.00 90.31 91 SER A N 1
ATOM 722 C CA . SER A 1 91 ? -1.471 7.908 16.523 1.00 90.31 91 SER A CA 1
ATOM 723 C C . SER A 1 91 ? -0.276 8.596 15.873 1.00 90.31 91 SER A C 1
ATOM 725 O O . SER A 1 91 ? -0.282 8.833 14.668 1.00 90.31 91 SER A O 1
ATOM 727 N N . CYS A 1 92 ? 0.738 8.926 16.673 1.00 92.12 92 CYS A N 1
ATOM 728 C CA . CYS A 1 92 ? 1.998 9.501 16.207 1.00 92.12 92 CYS A CA 1
ATOM 729 C C . CYS A 1 92 ? 3.128 8.537 16.574 1.00 92.12 92 CYS A C 1
ATOM 731 O O . CYS A 1 92 ? 3.405 8.324 17.753 1.00 92.12 92 CYS A O 1
ATOM 733 N N . GLY A 1 93 ? 3.731 7.909 15.571 1.00 91.25 93 GLY A N 1
ATOM 734 C CA . GLY A 1 93 ? 4.777 6.910 15.747 1.00 91.25 93 GLY A CA 1
ATOM 735 C C . GLY A 1 93 ? 5.126 6.236 14.427 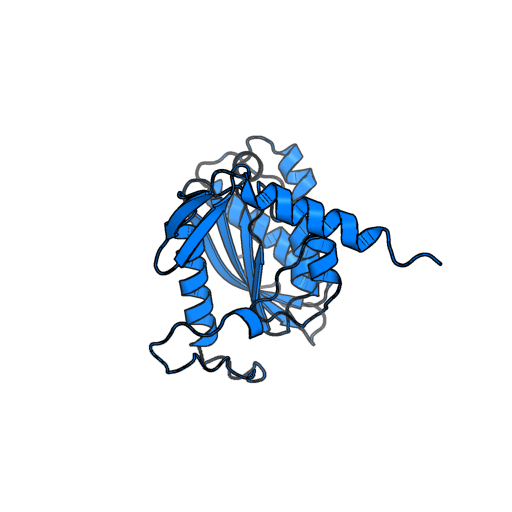1.00 91.25 93 GLY A C 1
ATOM 736 O O . GLY A 1 93 ? 4.486 6.483 13.405 1.00 91.25 93 GLY A O 1
ATOM 737 N N . ASP A 1 94 ? 6.141 5.375 14.454 1.00 94.38 94 ASP A N 1
ATOM 738 C CA . ASP A 1 94 ? 6.491 4.554 13.300 1.00 94.38 94 ASP A CA 1
ATOM 739 C C . ASP A 1 94 ? 5.334 3.605 12.943 1.00 94.38 94 ASP A C 1
ATOM 741 O O . ASP A 1 94 ? 4.833 2.852 13.786 1.00 94.38 94 ASP A O 1
ATOM 745 N N . ALA A 1 95 ? 4.908 3.642 11.679 1.00 93.06 95 ALA A N 1
ATOM 746 C CA . ALA A 1 95 ? 3.746 2.893 11.221 1.00 93.06 95 ALA A CA 1
ATOM 747 C C . ALA A 1 95 ? 3.950 1.376 11.350 1.00 93.06 95 ALA A C 1
ATOM 749 O O . ALA A 1 95 ? 3.017 0.673 11.733 1.00 93.06 95 ALA A O 1
ATOM 750 N N . LYS A 1 96 ? 5.167 0.862 11.108 1.00 93.69 96 LYS A N 1
ATOM 751 C CA . LYS A 1 96 ? 5.457 -0.579 11.228 1.00 93.69 96 LYS A CA 1
ATOM 752 C C . LYS A 1 96 ? 5.279 -1.047 12.669 1.00 93.69 96 LYS A C 1
ATOM 754 O O . LYS A 1 96 ? 4.625 -2.060 12.914 1.00 93.69 96 LYS A O 1
ATOM 759 N N . THR A 1 97 ? 5.785 -0.266 13.617 1.00 93.31 97 THR A N 1
ATOM 760 C CA . THR A 1 97 ? 5.660 -0.533 15.054 1.00 93.31 97 THR A CA 1
ATOM 761 C C . THR A 1 97 ? 4.199 -0.487 15.509 1.00 93.31 97 THR A C 1
ATOM 763 O O . THR A 1 97 ? 3.739 -1.394 16.202 1.00 93.31 97 THR A O 1
ATOM 766 N N . LEU A 1 98 ? 3.436 0.525 15.080 1.00 92.06 98 LEU A N 1
ATOM 767 C CA . LEU A 1 98 ? 2.016 0.664 15.429 1.00 92.06 98 LEU A CA 1
ATOM 768 C C . LEU A 1 98 ? 1.161 -0.475 14.862 1.00 92.06 98 LEU A C 1
ATOM 770 O O . LEU A 1 98 ? 0.347 -1.049 15.589 1.00 92.06 98 LEU A O 1
ATOM 774 N N . ILE A 1 99 ? 1.369 -0.835 13.595 1.00 90.50 99 ILE A N 1
ATOM 775 C CA . ILE A 1 99 ? 0.646 -1.932 12.943 1.00 90.50 99 ILE A CA 1
ATOM 776 C C . ILE A 1 99 ? 0.994 -3.259 13.628 1.00 90.50 99 ILE A C 1
ATOM 778 O O . ILE A 1 99 ? 0.086 -3.992 14.015 1.00 90.50 99 ILE A O 1
ATOM 782 N N . SER A 1 100 ? 2.279 -3.543 13.860 1.00 89.19 100 SER A N 1
ATOM 783 C CA . SER A 1 100 ? 2.737 -4.806 14.465 1.00 89.19 100 SER A CA 1
ATOM 784 C C . SER A 1 100 ? 2.340 -4.955 15.943 1.00 89.19 100 SER A C 1
ATOM 786 O O . SER A 1 100 ? 2.123 -6.071 16.417 1.00 89.19 100 SER A O 1
ATOM 788 N N . SER A 1 101 ? 2.163 -3.843 16.673 1.00 89.38 101 SER A N 1
ATOM 789 C CA . SER A 1 101 ? 1.744 -3.868 18.085 1.00 89.38 101 SER A CA 1
ATOM 790 C C . SER A 1 101 ? 0.380 -4.526 18.321 1.00 89.38 101 SER A C 1
ATOM 792 O O . SER A 1 101 ? 0.112 -5.007 19.423 1.00 89.38 101 SER A O 1
ATOM 794 N N . LYS A 1 102 ? -0.483 -4.574 17.297 1.00 82.38 102 LYS A N 1
ATOM 795 C CA . LYS A 1 102 ? -1.812 -5.180 17.379 1.00 82.38 102 LYS A CA 1
ATOM 796 C C . LYS A 1 102 ? -1.991 -6.198 16.252 1.00 82.38 102 LYS A C 1
ATOM 798 O O . LYS A 1 102 ? -2.215 -5.831 15.102 1.00 82.38 102 LYS A O 1
ATOM 803 N N . LYS A 1 103 ? -1.892 -7.484 16.590 1.00 81.44 103 LYS A N 1
ATOM 804 C CA . LYS A 1 103 ? -1.961 -8.586 15.620 1.00 81.44 103 LYS A CA 1
ATOM 805 C C . LYS A 1 103 ? -3.395 -9.048 15.380 1.00 81.44 103 LYS A C 1
ATOM 807 O O . LYS A 1 103 ? -4.139 -9.230 16.338 1.00 81.44 103 LYS A O 1
ATOM 812 N N . ALA A 1 104 ? -3.739 -9.294 14.118 1.00 79.88 104 ALA A N 1
ATOM 813 C CA . ALA A 1 104 ? -5.022 -9.835 13.665 1.00 79.88 104 ALA A CA 1
ATOM 814 C C . ALA A 1 104 ? -6.282 -9.086 14.152 1.00 79.88 104 ALA A C 1
ATOM 816 O O . ALA A 1 104 ? -7.326 -9.707 14.351 1.00 79.88 104 ALA A O 1
ATOM 817 N N . ILE A 1 105 ? -6.204 -7.763 14.330 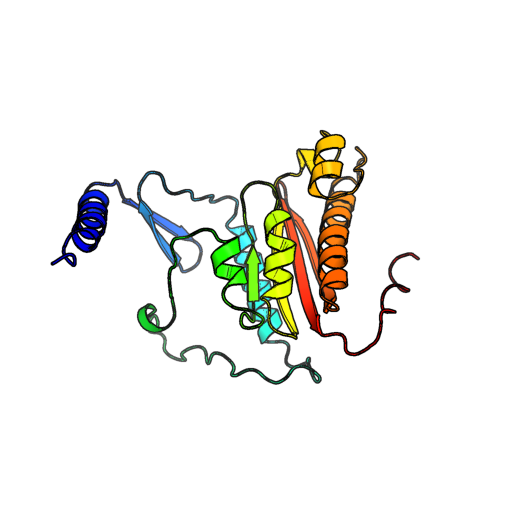1.00 85.62 105 ILE A N 1
ATOM 818 C CA . ILE A 1 105 ? -7.342 -6.955 14.807 1.00 85.62 105 ILE A CA 1
ATOM 819 C C . ILE A 1 105 ? -7.941 -6.022 13.752 1.00 85.62 105 ILE A C 1
ATOM 821 O O . ILE A 1 105 ? -9.017 -5.476 13.975 1.00 85.62 105 ILE A O 1
ATOM 825 N N . TYR A 1 106 ? -7.226 -5.769 12.655 1.00 92.44 106 TYR A N 1
ATOM 826 C CA . TYR A 1 106 ? -7.658 -4.791 11.663 1.00 92.44 106 TYR A CA 1
ATOM 827 C C . TYR A 1 106 ? -8.438 -5.495 10.560 1.00 92.44 106 TYR A C 1
ATOM 829 O O . TYR A 1 106 ? -7.892 -6.367 9.890 1.00 92.44 106 TYR A O 1
ATOM 837 N N . ASP A 1 107 ? -9.688 -5.097 10.340 1.00 92.31 107 ASP A N 1
ATOM 838 C CA . ASP A 1 107 ? -10.506 -5.643 9.248 1.00 92.31 107 ASP A CA 1
ATOM 839 C C . ASP A 1 107 ? -10.082 -5.110 7.881 1.00 92.31 107 ASP A C 1
ATOM 841 O O . ASP A 1 107 ? -10.181 -5.805 6.870 1.00 92.31 107 ASP A O 1
ATOM 845 N N . VAL A 1 108 ? -9.595 -3.870 7.858 1.00 95.75 108 VAL A N 1
ATOM 846 C CA . VAL A 1 108 ? -9.063 -3.213 6.670 1.00 95.75 108 VAL A CA 1
ATOM 847 C C . VAL A 1 108 ? -7.781 -2.487 7.051 1.00 95.75 108 VAL A C 1
ATOM 849 O O . VAL A 1 108 ? -7.758 -1.758 8.044 1.00 95.75 108 VAL A O 1
ATOM 852 N N . ILE A 1 109 ? -6.726 -2.658 6.257 1.00 96.81 109 ILE A N 1
ATOM 853 C CA . ILE A 1 109 ? -5.504 -1.853 6.355 1.00 96.81 109 ILE A CA 1
ATOM 854 C C . ILE A 1 109 ? -5.225 -1.245 4.986 1.00 96.81 109 ILE A C 1
ATOM 856 O O . ILE A 1 109 ? -5.130 -1.962 3.990 1.00 96.81 109 ILE A O 1
ATOM 860 N N . ASP A 1 110 ? -5.065 0.075 4.954 1.00 97.88 110 ASP A N 1
ATOM 861 C CA . ASP A 1 110 ? -4.652 0.811 3.767 1.00 97.88 110 ASP A CA 1
ATOM 862 C C . ASP A 1 110 ? -3.240 1.380 3.945 1.00 97.88 110 ASP A C 1
ATOM 864 O O . ASP A 1 110 ? -2.971 2.126 4.887 1.00 97.88 110 ASP A O 1
ATOM 868 N N . ILE A 1 111 ? -2.339 0.994 3.046 1.00 97.50 111 ILE A N 1
ATOM 869 C CA . ILE A 1 111 ? -0.927 1.356 3.031 1.00 97.50 111 ILE A CA 1
ATOM 870 C C . ILE A 1 111 ? -0.653 2.225 1.796 1.00 97.50 111 ILE A C 1
ATOM 872 O O . ILE A 1 111 ? -0.606 1.725 0.669 1.00 97.50 111 ILE A O 1
ATOM 876 N N . ASP A 1 112 ? -0.422 3.521 2.023 1.00 96.50 112 ASP A N 1
ATOM 877 C CA . ASP A 1 112 ? -0.154 4.524 0.979 1.00 96.50 112 ASP A CA 1
ATOM 878 C C . ASP A 1 112 ? 1.106 5.369 1.283 1.00 96.50 112 ASP A C 1
ATOM 880 O O . ASP A 1 112 ? 1.009 6.528 1.691 1.00 96.50 112 ASP A O 1
ATOM 884 N N . PRO A 1 113 ? 2.315 4.787 1.180 1.00 95.88 113 PRO A N 1
ATOM 885 C CA . PRO A 1 113 ? 3.561 5.497 1.443 1.00 95.88 113 PRO A CA 1
ATOM 886 C C . PRO A 1 113 ? 4.081 6.241 0.208 1.00 95.88 113 PRO A C 1
ATOM 888 O O . PRO A 1 113 ? 3.684 5.994 -0.931 1.00 95.88 113 PRO A O 1
ATOM 891 N N . TYR A 1 114 ? 5.087 7.091 0.418 1.00 92.25 114 TYR A N 1
ATOM 892 C CA . TYR A 1 114 ? 5.900 7.596 -0.686 1.00 92.25 114 TYR A CA 1
ATOM 893 C C . TYR A 1 114 ? 6.814 6.501 -1.225 1.00 92.25 114 TYR A C 1
ATOM 895 O O . TYR A 1 114 ? 7.660 5.963 -0.510 1.00 92.25 114 TYR A O 1
ATOM 903 N N . GLY A 1 115 ? 6.695 6.216 -2.516 1.00 94.44 115 GLY A N 1
ATOM 904 C CA . GLY A 1 115 ? 7.518 5.232 -3.195 1.00 94.44 115 GLY A CA 1
ATOM 905 C C . GLY A 1 115 ? 6.950 3.830 -3.032 1.00 94.44 115 GLY A C 1
ATOM 906 O O . GLY A 1 115 ? 5.975 3.486 -3.689 1.00 94.44 115 GLY A O 1
ATOM 907 N N . SER A 1 116 ? 7.593 3.003 -2.211 1.00 95.56 116 SER A N 1
ATOM 908 C CA . SER A 1 116 ? 7.304 1.567 -2.139 1.00 95.56 116 SER A CA 1
ATOM 909 C C . SER A 1 116 ? 6.510 1.195 -0.891 1.00 95.56 116 SER A C 1
ATOM 911 O O . SER A 1 116 ? 6.875 1.585 0.217 1.00 95.56 116 SER A O 1
ATOM 913 N N . ALA A 1 117 ? 5.493 0.346 -1.051 1.00 96.69 117 ALA A N 1
ATOM 914 C CA . ALA A 1 117 ? 4.786 -0.271 0.070 1.00 96.69 117 ALA A CA 1
ATOM 915 C C . ALA A 1 117 ? 5.475 -1.510 0.659 1.00 96.69 117 ALA A C 1
ATOM 917 O O . ALA A 1 117 ? 5.017 -2.017 1.683 1.00 96.69 117 ALA A O 1
ATOM 918 N N . VAL A 1 118 ? 6.566 -2.003 0.060 1.00 95.25 118 VAL A N 1
ATOM 919 C CA . VAL A 1 118 ? 7.142 -3.318 0.405 1.00 95.25 118 VAL A CA 1
ATOM 920 C C . VAL A 1 118 ? 7.503 -3.455 1.873 1.00 95.25 118 VAL A C 1
ATOM 922 O O . VAL A 1 118 ? 7.245 -4.498 2.469 1.00 95.25 118 VAL A O 1
ATOM 925 N N . GLU A 1 119 ? 8.044 -2.400 2.478 1.00 94.19 119 GLU A N 1
ATOM 926 C CA . GLU A 1 119 ? 8.452 -2.426 3.884 1.00 94.19 119 GLU A CA 1
ATOM 927 C C . GLU A 1 119 ? 7.287 -2.649 4.857 1.00 94.19 119 GLU A C 1
ATOM 929 O O . GLU A 1 119 ? 7.502 -3.073 5.991 1.00 94.19 119 GLU A O 1
ATOM 934 N N . PHE A 1 120 ? 6.060 -2.366 4.422 1.00 97.00 120 PHE A N 1
ATOM 935 C CA . PHE A 1 120 ? 4.850 -2.490 5.228 1.00 97.00 120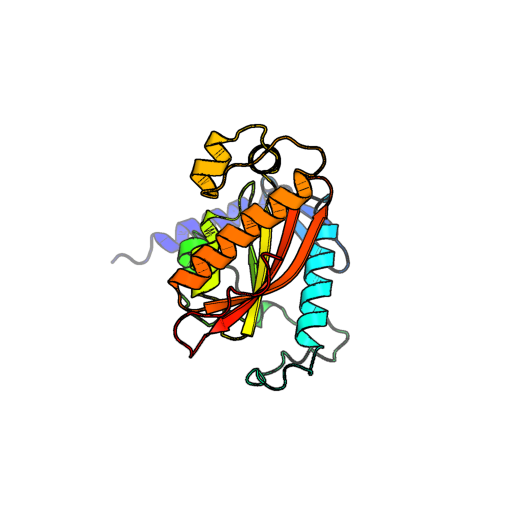 PHE A CA 1
ATOM 936 C C . PHE A 1 120 ? 4.065 -3.771 4.922 1.00 97.00 120 PHE A C 1
ATOM 938 O O . PHE A 1 120 ? 3.175 -4.128 5.690 1.00 97.00 120 PHE A O 1
ATOM 945 N N . ILE A 1 121 ? 4.380 -4.481 3.829 1.00 96.88 121 ILE A N 1
ATOM 946 C CA . ILE A 1 121 ? 3.634 -5.672 3.388 1.00 96.88 121 ILE A CA 1
ATOM 947 C C . ILE A 1 121 ? 3.613 -6.744 4.482 1.00 96.88 121 ILE A C 1
ATOM 949 O O . ILE A 1 121 ? 2.549 -7.265 4.809 1.00 96.88 121 ILE A O 1
ATOM 953 N N . GLU A 1 122 ? 4.775 -7.068 5.055 1.00 95.00 122 GLU A N 1
ATOM 954 C CA . GLU A 1 122 ? 4.902 -8.164 6.024 1.00 95.00 122 GLU A CA 1
ATOM 955 C C . GLU A 1 122 ? 4.113 -7.868 7.311 1.00 95.00 122 GLU A C 1
ATOM 957 O O . GLU A 1 122 ? 3.288 -8.677 7.733 1.00 95.00 122 GLU A O 1
ATOM 962 N N . VAL A 1 123 ? 4.260 -6.657 7.863 1.00 95.56 123 VAL A N 1
ATOM 963 C CA . VAL A 1 123 ? 3.518 -6.237 9.066 1.00 95.56 123 VAL A CA 1
ATOM 964 C C . VAL A 1 123 ? 2.013 -6.109 8.816 1.00 95.56 123 VAL A C 1
ATOM 966 O O . VAL A 1 123 ? 1.221 -6.471 9.679 1.00 95.56 123 VAL A O 1
ATOM 969 N N . ALA A 1 124 ? 1.586 -5.654 7.634 1.00 96.81 124 ALA A N 1
ATOM 970 C CA . ALA A 1 124 ? 0.165 -5.563 7.296 1.00 96.81 124 ALA A CA 1
ATOM 971 C C . ALA A 1 124 ? -0.483 -6.955 7.205 1.00 96.81 124 ALA A C 1
ATOM 973 O O . ALA A 1 124 ? -1.576 -7.174 7.726 1.00 96.81 124 ALA A O 1
ATOM 974 N N . ILE A 1 125 ? 0.217 -7.916 6.598 1.00 95.50 125 ILE A N 1
ATOM 975 C CA . ILE A 1 125 ? -0.223 -9.312 6.507 1.00 95.50 125 ILE A CA 1
ATOM 976 C C . ILE A 1 125 ? -0.287 -9.975 7.880 1.00 95.50 125 ILE A C 1
ATOM 978 O O . ILE A 1 125 ? -1.165 -10.804 8.099 1.00 95.50 125 ILE A O 1
ATOM 982 N N . GLU A 1 126 ? 0.609 -9.650 8.807 1.00 93.25 126 GLU A N 1
ATOM 983 C CA . GLU A 1 126 ? 0.539 -10.177 10.172 1.00 93.25 126 GLU A CA 1
ATOM 984 C C . GLU A 1 126 ? -0.633 -9.570 10.966 1.00 93.25 126 GLU A C 1
ATOM 986 O O . GLU A 1 126 ? -1.301 -10.266 11.736 1.00 93.25 126 GLU A O 1
ATOM 991 N N . SER A 1 127 ? -0.910 -8.281 10.772 1.00 94.06 127 SER A N 1
ATOM 992 C CA . SER A 1 127 ? -1.851 -7.536 11.615 1.00 94.06 127 SER A CA 1
ATOM 993 C C . SER A 1 127 ? -3.306 -7.539 11.140 1.00 94.06 127 SER A C 1
ATOM 995 O O . SER A 1 127 ? -4.200 -7.249 11.941 1.00 94.06 127 SER A O 1
ATOM 997 N N . VAL A 1 128 ? -3.577 -7.881 9.878 1.00 94.75 128 VAL A N 1
ATOM 998 C CA . VAL A 1 128 ? -4.950 -7.954 9.344 1.00 94.75 128 VAL A CA 1
ATOM 999 C C . VAL A 1 128 ? -5.709 -9.170 9.887 1.00 94.75 128 VAL A C 1
ATOM 1001 O O . VAL A 1 128 ? -5.143 -10.256 10.033 1.00 94.75 128 VAL A O 1
ATOM 1004 N N . SER A 1 129 ? -6.995 -9.019 10.193 1.00 92.69 129 SER A N 1
ATOM 1005 C CA . SER A 1 129 ? -7.860 -10.115 10.637 1.00 92.69 129 SER A CA 1
ATOM 1006 C C . SER A 1 129 ? -8.050 -11.166 9.532 1.00 92.69 129 SER A C 1
ATOM 1008 O O . SER A 1 129 ? -7.755 -10.946 8.354 1.00 92.69 129 SER A O 1
ATOM 1010 N N . SER A 1 130 ? -8.465 -12.377 9.906 1.00 90.50 130 SER A N 1
ATOM 1011 C CA . SER A 1 130 ? -8.759 -13.438 8.934 1.00 90.50 130 SER A CA 1
ATOM 1012 C C . SER A 1 130 ? -9.999 -13.079 8.122 1.00 90.50 130 SER A C 1
ATOM 1014 O O . SER A 1 130 ? -11.071 -12.874 8.685 1.00 90.50 130 SER A O 1
ATOM 1016 N N . GLY A 1 131 ? -9.862 -13.006 6.801 1.00 89.44 131 GLY A N 1
ATOM 1017 C CA . GLY A 1 131 ? -10.897 -12.485 5.911 1.00 89.44 131 GLY A CA 1
ATOM 1018 C C . GLY A 1 131 ? -10.799 -10.987 5.649 1.00 89.44 131 GLY A C 1
ATOM 1019 O O . GLY A 1 131 ? -11.588 -10.509 4.842 1.00 89.44 131 GLY A O 1
ATOM 1020 N N . GLY A 1 132 ? -9.859 -10.269 6.269 1.00 92.25 132 GLY A N 1
ATOM 1021 C CA . GLY A 1 132 ? -9.720 -8.823 6.109 1.00 92.25 132 GLY A CA 1
ATOM 1022 C C . GLY A 1 132 ? -9.152 -8.388 4.754 1.00 92.25 132 GLY A C 1
ATOM 1023 O O . GLY A 1 132 ? -8.624 -9.192 3.975 1.00 92.25 132 GLY A O 1
ATOM 1024 N N . LEU A 1 133 ? -9.276 -7.089 4.487 1.00 95.56 133 LEU A N 1
ATOM 1025 C CA . LEU A 1 133 ? -8.876 -6.412 3.255 1.00 95.56 133 LEU A CA 1
ATOM 1026 C C . LEU A 1 133 ? -7.554 -5.659 3.454 1.00 95.56 133 LEU A C 1
ATOM 1028 O O . LEU A 1 133 ? -7.393 -4.891 4.401 1.00 95.56 133 LEU A O 1
ATOM 1032 N N . LEU A 1 134 ? -6.622 -5.835 2.524 1.00 97.62 134 LEU A N 1
ATOM 1033 C CA . LEU A 1 134 ? -5.400 -5.042 2.432 1.00 97.62 134 LEU A CA 1
ATOM 1034 C C . LEU A 1 134 ? -5.403 -4.225 1.142 1.00 97.62 134 LEU A C 1
ATOM 1036 O O . LEU A 1 134 ? -5.669 -4.766 0.065 1.00 97.62 134 LEU A O 1
ATOM 1040 N N . CYS A 1 135 ? -5.050 -2.949 1.258 1.00 97.88 135 CYS A N 1
ATOM 1041 C CA . CYS A 1 135 ? -4.892 -2.018 0.146 1.00 97.88 135 CYS A CA 1
ATOM 1042 C C . CYS A 1 135 ? -3.442 -1.518 0.124 1.00 97.88 135 CYS A C 1
ATOM 1044 O O . CYS A 1 135 ? -2.944 -1.032 1.137 1.00 97.88 135 CYS A O 1
ATOM 1046 N N . PHE A 1 136 ? -2.762 -1.625 -1.016 1.00 98.19 136 PHE A N 1
ATOM 1047 C CA . PHE A 1 136 ? -1.376 -1.179 -1.177 1.00 98.19 136 PHE A CA 1
ATOM 1048 C C . PHE A 1 136 ? -1.251 -0.215 -2.353 1.00 98.19 136 PHE A C 1
ATOM 1050 O O . PHE A 1 136 ? -1.650 -0.562 -3.468 1.00 98.19 136 PHE A O 1
ATOM 1057 N N . THR A 1 137 ? -0.645 0.953 -2.126 1.00 97.88 137 THR A N 1
ATOM 1058 C CA . THR A 1 137 ? -0.172 1.853 -3.190 1.00 97.88 137 THR A CA 1
ATOM 1059 C C . THR A 1 137 ? 1.343 1.755 -3.334 1.00 97.88 137 THR A C 1
ATOM 1061 O O . THR A 1 137 ? 2.062 1.862 -2.343 1.00 97.88 137 THR A O 1
ATOM 1064 N N . CYS A 1 138 ? 1.843 1.659 -4.566 1.00 97.31 138 CYS A N 1
ATOM 1065 C CA . CYS A 1 138 ? 3.245 1.958 -4.863 1.00 97.31 138 CYS A CA 1
ATOM 1066 C C . CYS A 1 138 ? 3.333 3.048 -5.936 1.00 97.31 138 CYS A C 1
ATOM 1068 O O . CYS A 1 138 ? 2.691 2.950 -6.982 1.00 97.31 138 CYS A O 1
ATOM 1070 N N . THR A 1 139 ? 4.157 4.064 -5.695 1.00 96.31 139 THR A N 1
ATOM 1071 C CA . THR A 1 139 ? 4.463 5.156 -6.633 1.00 96.31 139 THR A CA 1
ATOM 1072 C C . THR A 1 139 ? 5.866 5.035 -7.243 1.00 96.31 139 THR A C 1
ATOM 1074 O O . THR A 1 139 ? 6.246 5.836 -8.095 1.00 96.31 139 THR A O 1
ATOM 1077 N N . ASP A 1 140 ? 6.660 4.022 -6.870 1.00 95.94 140 ASP A N 1
ATOM 1078 C CA . ASP A 1 140 ? 8.026 3.812 -7.373 1.00 95.94 140 ASP A CA 1
ATOM 1079 C C . ASP A 1 140 ? 8.099 3.092 -8.736 1.00 95.94 140 ASP A C 1
ATOM 1081 O O . ASP A 1 140 ? 8.927 2.207 -8.960 1.00 95.94 140 ASP A O 1
ATOM 1085 N N . LEU A 1 141 ? 7.275 3.531 -9.693 1.00 95.00 141 LEU A N 1
ATOM 1086 C CA . LEU A 1 141 ? 7.179 2.960 -11.044 1.00 95.00 141 LEU A CA 1
ATOM 1087 C C . LEU A 1 141 ? 8.505 2.934 -11.806 1.00 95.00 141 LEU A C 1
ATOM 1089 O O . LEU A 1 141 ? 8.768 1.982 -12.524 1.00 95.00 141 LEU A O 1
ATOM 1093 N N . ALA A 1 142 ? 9.383 3.924 -11.629 1.00 94.94 142 ALA A N 1
ATOM 1094 C CA . ALA A 1 142 ? 10.698 3.907 -12.277 1.00 94.94 142 ALA A CA 1
ATOM 1095 C C . ALA A 1 142 ? 11.524 2.661 -11.892 1.00 94.94 142 ALA A C 1
ATOM 1097 O O . ALA A 1 142 ? 12.298 2.145 -12.695 1.00 94.94 142 ALA A O 1
ATOM 1098 N N . VAL A 1 143 ? 11.351 2.161 -10.667 1.00 96.12 143 VAL A N 1
ATOM 1099 C CA . VAL A 1 143 ? 11.994 0.930 -10.202 1.00 96.12 143 VAL A CA 1
ATOM 1100 C C . VAL A 1 143 ? 11.264 -0.285 -10.771 1.00 96.12 143 VAL A C 1
ATOM 1102 O O . VAL A 1 143 ? 11.894 -1.143 -11.386 1.00 96.12 143 VAL A O 1
ATOM 1105 N N . LEU A 1 144 ? 9.938 -0.323 -10.628 1.00 96.19 144 LEU A N 1
ATOM 1106 C CA . LEU A 1 144 ? 9.103 -1.456 -11.036 1.00 96.19 144 LEU A CA 1
ATOM 1107 C C . LEU A 1 144 ? 9.044 -1.682 -12.558 1.00 96.19 144 LEU A C 1
ATOM 1109 O O . LEU A 1 144 ? 8.913 -2.820 -12.999 1.00 96.19 144 LEU A O 1
ATOM 1113 N N . CYS A 1 145 ? 9.180 -0.625 -13.358 1.00 96.31 145 CYS A N 1
ATOM 1114 C CA . CYS A 1 145 ? 9.141 -0.672 -14.822 1.00 96.31 145 CYS A CA 1
ATOM 1115 C C . CYS A 1 145 ? 10.526 -0.841 -15.471 1.00 96.31 145 CYS A C 1
ATOM 1117 O O . CYS A 1 145 ? 10.650 -0.747 -16.689 1.00 96.31 145 CYS A O 1
ATOM 1119 N N . GLY A 1 146 ? 11.572 -1.098 -14.680 1.00 93.62 146 GLY A N 1
ATOM 1120 C CA . GLY A 1 146 ? 12.870 -1.522 -15.206 1.00 93.62 146 GLY A CA 1
ATOM 1121 C C . GLY A 1 146 ? 13.876 -0.420 -15.525 1.00 93.62 146 GLY A C 1
ATOM 1122 O O . GLY A 1 146 ? 14.920 -0.734 -16.089 1.00 93.62 146 GLY A O 1
ATOM 1123 N N . ASN A 1 147 ? 13.654 0.836 -15.118 1.00 94.00 147 ASN A N 1
ATOM 1124 C CA . ASN A 1 147 ? 14.696 1.869 -15.254 1.00 94.00 147 ASN A CA 1
ATOM 1125 C C . ASN A 1 147 ? 15.842 1.660 -14.250 1.00 94.00 147 ASN A C 1
ATOM 1127 O O . ASN A 1 147 ? 16.944 2.161 -14.454 1.00 94.00 147 ASN A O 1
ATOM 1131 N N . ARG A 1 148 ? 15.571 0.968 -13.134 1.00 95.00 148 ARG A N 1
ATOM 1132 C CA . ARG A 1 148 ? 16.540 0.663 -12.067 1.00 95.00 148 ARG A CA 1
ATOM 1133 C C . ARG A 1 148 ? 16.389 -0.795 -11.602 1.00 95.00 148 ARG A C 1
ATOM 1135 O O . ARG A 1 148 ? 15.844 -1.025 -10.515 1.00 95.00 148 ARG A O 1
ATOM 1142 N N . PRO A 1 149 ? 16.812 -1.777 -12.414 1.00 94.94 149 PRO A N 1
ATOM 1143 C CA . PRO A 1 149 ? 16.561 -3.195 -12.156 1.00 94.94 149 PRO A CA 1
ATOM 1144 C C . PRO A 1 149 ? 17.173 -3.697 -10.841 1.00 94.94 149 PRO A C 1
ATOM 1146 O O . PRO A 1 149 ? 16.527 -4.450 -10.113 1.00 94.94 149 PRO A O 1
ATOM 1149 N N . GLU A 1 150 ? 18.355 -3.214 -10.459 1.00 96.50 150 GLU A N 1
ATOM 1150 C CA . GLU A 1 150 ? 19.033 -3.588 -9.211 1.00 96.50 150 GLU A CA 1
ATOM 1151 C C . GLU A 1 150 ? 18.249 -3.115 -7.983 1.00 96.50 150 GLU A C 1
ATOM 1153 O O . GLU A 1 150 ? 18.136 -3.835 -6.992 1.00 96.50 150 GLU A O 1
ATOM 1158 N N . ALA A 1 151 ? 17.654 -1.919 -8.054 1.00 95.94 151 ALA A N 1
ATOM 1159 C CA . ALA A 1 151 ? 16.812 -1.394 -6.982 1.00 95.94 151 ALA A CA 1
ATOM 1160 C C . ALA A 1 151 ? 15.512 -2.199 -6.843 1.00 95.94 151 ALA A C 1
ATOM 1162 O O . ALA A 1 151 ? 15.035 -2.414 -5.728 1.00 95.94 151 ALA A O 1
ATOM 1163 N N . CYS A 1 152 ? 14.954 -2.667 -7.963 1.00 96.88 152 CYS A N 1
ATOM 1164 C CA . CYS A 1 152 ? 13.771 -3.521 -7.949 1.00 96.88 152 CYS A CA 1
ATOM 1165 C C . CYS A 1 152 ? 14.100 -4.884 -7.349 1.00 96.88 152 CYS A C 1
ATOM 1167 O O . CYS A 1 152 ? 13.362 -5.364 -6.491 1.00 96.88 152 CYS A O 1
ATOM 1169 N N . TYR A 1 153 ? 15.242 -5.464 -7.717 1.00 97.06 153 TYR A N 1
ATOM 1170 C CA . TYR A 1 153 ? 15.710 -6.708 -7.123 1.00 97.06 153 TYR A CA 1
ATOM 1171 C C . TYR A 1 153 ? 15.932 -6.562 -5.612 1.00 97.06 153 TYR A C 1
ATOM 1173 O O . TYR A 1 153 ? 15.420 -7.370 -4.842 1.00 97.06 153 TYR A O 1
ATOM 1181 N N . ALA A 1 154 ? 16.598 -5.493 -5.169 1.00 96.62 154 ALA A N 1
ATOM 1182 C CA . ALA A 1 154 ? 16.862 -5.249 -3.751 1.00 96.62 154 ALA A CA 1
ATOM 1183 C C . ALA A 1 154 ? 15.584 -5.095 -2.905 1.00 96.62 154 ALA A C 1
ATOM 1185 O O . ALA A 1 154 ? 15.546 -5.562 -1.770 1.00 96.62 154 ALA A O 1
ATOM 1186 N N . ARG A 1 155 ? 14.539 -4.449 -3.441 1.00 95.12 155 ARG A N 1
ATOM 1187 C CA . ARG A 1 155 ? 13.276 -4.218 -2.715 1.00 95.12 155 ARG A CA 1
ATOM 1188 C C . ARG A 1 155 ? 12.290 -5.370 -2.868 1.00 95.12 155 ARG A C 1
ATOM 1190 O O . ARG A 1 155 ? 11.801 -5.905 -1.883 1.00 95.12 155 ARG A O 1
ATOM 1197 N N . TYR A 1 156 ? 11.988 -5.748 -4.105 1.00 96.44 156 TYR A N 1
ATOM 1198 C CA . TYR A 1 156 ? 10.895 -6.658 -4.453 1.00 96.44 156 TYR A CA 1
ATOM 1199 C C . TYR A 1 156 ? 11.359 -8.103 -4.703 1.00 96.44 156 TYR A C 1
ATOM 1201 O O . TYR A 1 156 ? 10.527 -8.972 -4.983 1.00 96.44 156 TYR A O 1
ATOM 1209 N N . ASN A 1 157 ? 12.668 -8.380 -4.631 1.00 95.25 157 ASN A N 1
ATOM 1210 C CA . ASN A 1 157 ? 13.271 -9.681 -4.944 1.00 95.25 157 ASN A CA 1
ATOM 1211 C C . ASN A 1 157 ? 12.824 -10.225 -6.317 1.00 95.25 157 ASN A C 1
ATOM 1213 O O . ASN A 1 157 ? 12.482 -11.402 -6.474 1.00 95.25 157 ASN A O 1
ATOM 1217 N N . SER A 1 158 ? 12.722 -9.321 -7.293 1.00 95.25 158 SER A N 1
ATOM 1218 C CA . SER A 1 158 ? 12.209 -9.589 -8.638 1.00 95.25 158 SER A CA 1
ATOM 1219 C C . SER A 1 158 ? 12.947 -8.731 -9.659 1.00 95.25 158 SER A C 1
ATOM 1221 O O . SER A 1 158 ? 13.277 -7.580 -9.369 1.00 95.25 158 SER A O 1
ATOM 1223 N N . MET A 1 159 ? 13.190 -9.289 -10.845 1.00 95.56 159 MET A N 1
ATOM 1224 C CA . MET A 1 159 ? 13.853 -8.583 -11.937 1.00 95.56 159 MET A CA 1
ATOM 1225 C C . MET A 1 159 ? 12.805 -7.985 -12.887 1.00 95.56 159 MET A C 1
ATOM 1227 O O . MET A 1 159 ? 12.054 -8.749 -13.494 1.00 95.56 159 MET A O 1
ATOM 1231 N N . PRO A 1 160 ? 12.720 -6.651 -13.014 1.00 96.00 160 PRO A N 1
ATOM 1232 C CA . PRO A 1 160 ? 11.820 -6.010 -13.960 1.00 96.00 160 PRO A CA 1
ATOM 1233 C C . PRO A 1 160 ? 12.435 -6.003 -15.364 1.00 96.00 160 PRO A C 1
ATOM 1235 O O . PRO A 1 160 ? 13.654 -5.990 -15.527 1.00 96.00 160 PRO A O 1
ATOM 1238 N N . LEU A 1 161 ? 11.584 -5.941 -16.384 1.00 92.56 161 LEU A N 1
ATOM 1239 C CA . LEU A 1 161 ? 11.976 -5.705 -17.775 1.00 92.56 161 LEU A CA 1
ATOM 1240 C C . LEU A 1 161 ? 11.421 -4.359 -18.255 1.00 92.56 161 LEU A C 1
ATOM 1242 O O . LEU A 1 161 ? 10.259 -4.018 -18.028 1.00 92.56 161 LEU A O 1
ATOM 1246 N N . ASN A 1 162 ? 12.236 -3.601 -18.975 1.00 93.94 162 ASN A N 1
ATOM 1247 C CA . ASN A 1 162 ? 11.757 -2.392 -19.626 1.00 93.94 162 ASN A CA 1
ATOM 1248 C C . ASN A 1 162 ? 11.084 -2.772 -20.953 1.00 93.94 162 ASN A C 1
ATOM 1250 O O . ASN A 1 162 ? 11.745 -2.960 -21.972 1.00 93.94 162 ASN A O 1
ATOM 1254 N N . THR A 1 163 ? 9.769 -2.979 -20.906 1.00 94.00 163 THR A N 1
ATOM 1255 C CA . THR A 1 163 ? 8.936 -3.385 -22.049 1.00 94.00 163 THR A CA 1
ATOM 1256 C C . THR A 1 163 ? 7.670 -2.528 -22.103 1.00 94.00 163 THR A C 1
ATOM 1258 O O . THR A 1 163 ? 7.309 -1.927 -21.091 1.00 94.00 163 THR A O 1
ATOM 1261 N N . PRO A 1 164 ? 6.929 -2.499 -23.226 1.00 94.88 164 PRO A N 1
ATOM 1262 C CA . PRO A 1 164 ? 5.645 -1.792 -23.293 1.00 94.88 164 PRO A CA 1
ATOM 1263 C C . PRO A 1 164 ? 4.612 -2.260 -22.251 1.00 94.88 164 PRO A C 1
ATOM 1265 O O . PRO A 1 164 ? 3.722 -1.503 -21.878 1.00 94.88 164 PRO A O 1
ATOM 1268 N N . SER A 1 165 ? 4.745 -3.492 -21.750 1.00 94.75 165 SER A N 1
ATOM 1269 C CA . SER A 1 165 ? 3.871 -4.088 -20.730 1.00 94.75 165 SER A CA 1
ATOM 1270 C C . SER A 1 165 ? 4.436 -3.951 -19.307 1.00 94.75 165 SER A C 1
ATOM 1272 O O . SER A 1 165 ? 4.001 -4.644 -18.388 1.00 94.75 165 SER A O 1
ATOM 1274 N N . CYS A 1 166 ? 5.400 -3.048 -19.094 1.00 95.62 166 CYS A N 1
ATOM 1275 C CA . CYS A 1 166 ? 6.071 -2.857 -17.807 1.00 95.62 166 CYS A CA 1
ATOM 1276 C C . CYS A 1 166 ? 5.113 -2.535 -16.651 1.00 95.62 166 CYS A C 1
ATOM 1278 O O . CYS A 1 166 ? 5.348 -2.996 -15.539 1.00 95.62 166 CYS A O 1
ATOM 1280 N N . HIS A 1 167 ? 4.006 -1.829 -16.899 1.00 96.12 167 HIS A N 1
ATOM 1281 C CA . HIS A 1 167 ? 3.008 -1.513 -15.869 1.00 96.12 167 HIS A CA 1
ATOM 1282 C C . HIS A 1 167 ? 2.266 -2.756 -15.357 1.00 96.12 167 HIS A C 1
ATOM 1284 O O . HIS A 1 167 ? 1.999 -2.888 -14.164 1.00 96.12 167 HIS A O 1
ATOM 1290 N N . GLU A 1 168 ? 1.953 -3.697 -16.246 1.00 96.19 168 GLU A N 1
ATOM 1291 C CA . GLU A 1 168 ? 1.292 -4.952 -15.879 1.00 96.19 168 GLU A CA 1
ATOM 1292 C C . GLU A 1 168 ? 2.266 -5.883 -15.148 1.00 96.19 168 GLU A C 1
ATOM 1294 O O . GLU A 1 168 ? 1.936 -6.457 -14.107 1.00 96.19 168 GLU A O 1
ATOM 1299 N N . MET A 1 169 ? 3.520 -5.927 -15.594 1.00 96.25 169 MET A N 1
ATOM 1300 C CA . MET A 1 169 ? 4.581 -6.611 -14.860 1.00 96.25 169 MET A CA 1
ATOM 1301 C C . MET A 1 169 ? 4.858 -5.980 -13.489 1.00 96.25 169 MET A C 1
ATOM 1303 O O . MET A 1 169 ? 5.080 -6.716 -12.530 1.00 96.25 169 MET A O 1
ATOM 1307 N N . ALA A 1 170 ? 4.798 -4.653 -13.355 1.00 97.12 170 ALA A N 1
ATOM 1308 C CA . ALA A 1 170 ? 4.931 -3.966 -12.072 1.00 97.12 170 ALA A CA 1
ATOM 1309 C C . ALA A 1 170 ? 3.877 -4.461 -11.070 1.00 97.12 170 ALA A C 1
ATOM 1311 O O . ALA A 1 170 ? 4.216 -4.807 -9.936 1.00 97.12 170 ALA A O 1
ATOM 1312 N N . LEU A 1 171 ? 2.617 -4.589 -11.505 1.00 97.38 171 LEU A N 1
ATOM 1313 C CA . LEU A 1 171 ? 1.544 -5.168 -10.688 1.00 97.38 171 LEU A CA 1
ATOM 1314 C C . LEU A 1 171 ? 1.873 -6.603 -10.257 1.00 97.38 171 LEU A C 1
ATOM 1316 O O . LEU A 1 171 ? 1.714 -6.946 -9.084 1.00 97.38 171 LEU A O 1
ATOM 1320 N N . ARG A 1 172 ? 2.383 -7.435 -11.175 1.00 97.00 172 ARG A N 1
ATOM 1321 C CA . ARG A 1 172 ? 2.784 -8.822 -10.875 1.00 97.00 172 ARG A CA 1
ATOM 1322 C C . ARG A 1 172 ? 3.952 -8.903 -9.897 1.00 97.00 172 ARG A C 1
ATOM 1324 O O . ARG A 1 172 ? 3.935 -9.764 -9.020 1.00 97.00 172 ARG A O 1
ATOM 1331 N N . ILE A 1 173 ? 4.939 -8.016 -10.015 1.00 97.38 173 ILE A N 1
ATOM 1332 C CA . ILE A 1 173 ? 6.089 -7.944 -9.105 1.00 97.38 173 ILE A CA 1
ATOM 1333 C C . ILE A 1 173 ? 5.612 -7.654 -7.680 1.00 97.38 173 ILE A C 1
ATOM 1335 O O . ILE A 1 173 ? 5.969 -8.382 -6.752 1.00 97.38 173 ILE A O 1
ATOM 1339 N N . VAL A 1 174 ? 4.753 -6.647 -7.503 1.00 97.56 174 VAL A N 1
ATOM 1340 C CA . VAL A 1 174 ? 4.224 -6.314 -6.172 1.00 97.56 174 VAL A CA 1
ATOM 1341 C C . VAL A 1 174 ? 3.321 -7.424 -5.643 1.00 97.56 174 VAL A C 1
ATOM 1343 O O . VAL A 1 174 ? 3.459 -7.818 -4.485 1.00 97.56 174 VAL A O 1
ATOM 1346 N N . MET A 1 175 ? 2.466 -8.009 -6.488 1.00 97.25 175 MET A N 1
ATOM 1347 C CA . MET A 1 175 ? 1.656 -9.170 -6.111 1.00 97.25 175 MET A CA 1
A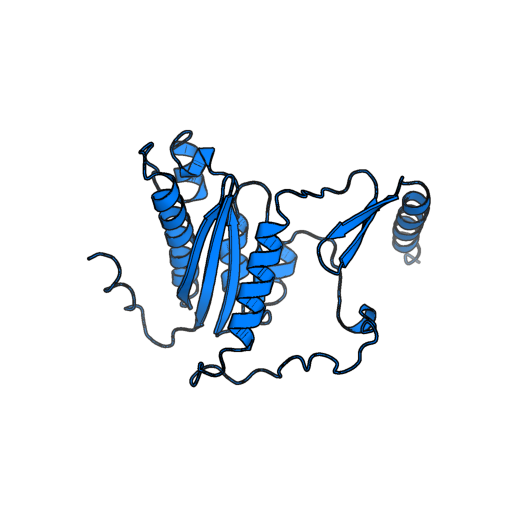TOM 1348 C C . MET A 1 175 ? 2.535 -10.333 -5.634 1.00 97.25 175 MET A C 1
ATOM 1350 O O . MET A 1 175 ? 2.280 -10.905 -4.577 1.00 97.25 175 MET A O 1
ATOM 1354 N N . ARG A 1 176 ? 3.630 -10.645 -6.339 1.00 96.25 176 ARG A N 1
ATOM 1355 C CA . ARG A 1 176 ? 4.604 -11.665 -5.923 1.00 96.25 176 ARG A CA 1
ATOM 1356 C C . ARG A 1 176 ? 5.173 -11.362 -4.543 1.00 96.25 176 ARG A C 1
ATOM 1358 O O . ARG A 1 176 ? 5.278 -12.289 -3.739 1.00 96.25 176 ARG A O 1
ATOM 1365 N N . SER A 1 177 ? 5.520 -10.112 -4.235 1.00 96.69 177 SER A N 1
ATOM 1366 C CA . SER A 1 177 ? 5.995 -9.723 -2.898 1.00 96.69 177 SER A CA 1
ATOM 1367 C C . SER A 1 177 ? 4.927 -9.938 -1.818 1.00 96.69 177 SER A C 1
ATOM 1369 O O . SER A 1 177 ? 5.237 -10.526 -0.781 1.00 96.69 177 SER A O 1
ATOM 1371 N N . ILE A 1 178 ? 3.669 -9.562 -2.082 1.00 97.25 178 ILE A N 1
ATOM 1372 C CA . ILE A 1 178 ? 2.531 -9.770 -1.168 1.00 97.25 178 ILE A CA 1
ATOM 1373 C C . ILE A 1 178 ? 2.325 -11.259 -0.886 1.00 97.25 178 ILE A C 1
ATOM 1375 O O . ILE A 1 178 ? 2.296 -11.678 0.273 1.00 97.25 178 ILE A O 1
ATOM 1379 N N . VAL A 1 179 ? 2.222 -12.085 -1.930 1.00 95.44 179 VAL A N 1
ATOM 1380 C CA . VAL A 1 179 ? 1.964 -13.519 -1.744 1.00 95.44 179 VAL A CA 1
ATOM 1381 C C . VAL A 1 179 ? 3.166 -14.215 -1.093 1.00 95.44 179 VAL A C 1
ATOM 1383 O O . VAL A 1 179 ? 2.985 -15.082 -0.239 1.00 95.44 179 VAL A O 1
ATOM 1386 N N . SER A 1 180 ? 4.397 -13.801 -1.416 1.00 94.62 180 SER A N 1
ATOM 1387 C CA . SER A 1 180 ? 5.606 -14.328 -0.762 1.00 94.62 180 SER A CA 1
ATOM 1388 C C . SER A 1 180 ? 5.606 -14.043 0.740 1.00 94.62 180 SER A C 1
ATOM 1390 O O . SER A 1 180 ? 5.934 -14.929 1.525 1.00 94.62 180 SER A O 1
ATOM 1392 N N . ALA A 1 181 ? 5.216 -12.835 1.153 1.00 95.25 181 ALA A N 1
ATOM 1393 C CA . ALA A 1 181 ? 5.089 -12.489 2.564 1.00 95.25 181 ALA A CA 1
ATOM 1394 C C . ALA A 1 181 ? 3.968 -13.297 3.241 1.00 95.25 181 ALA A C 1
ATOM 1396 O O . ALA A 1 181 ? 4.199 -13.917 4.275 1.00 95.25 181 ALA A O 1
ATOM 1397 N N . ALA A 1 182 ? 2.789 -13.407 2.626 1.00 94.31 182 ALA A N 1
ATOM 1398 C CA . ALA A 1 182 ? 1.679 -14.191 3.177 1.00 94.31 182 ALA A CA 1
ATOM 1399 C C . ALA A 1 182 ? 2.008 -15.674 3.362 1.00 94.31 182 ALA A C 1
ATOM 1401 O O . ALA A 1 182 ? 1.629 -16.270 4.375 1.00 94.31 182 ALA A O 1
ATOM 1402 N N . ALA A 1 183 ? 2.778 -16.251 2.437 1.00 92.06 183 ALA A N 1
ATOM 1403 C CA . ALA A 1 183 ? 3.248 -17.624 2.543 1.00 92.06 183 ALA A CA 1
ATOM 1404 C C . ALA A 1 183 ? 4.084 -17.853 3.816 1.00 92.06 183 ALA A C 1
ATOM 1406 O O . ALA A 1 183 ? 3.893 -18.875 4.478 1.00 92.06 183 ALA A O 1
ATOM 1407 N N . LYS A 1 184 ? 4.934 -16.892 4.222 1.00 92.38 184 LYS A N 1
ATOM 1408 C CA . LYS A 1 184 ? 5.702 -16.971 5.484 1.00 92.38 184 LYS A CA 1
ATOM 1409 C C . LYS A 1 184 ? 4.790 -17.049 6.712 1.00 92.38 184 LYS A C 1
ATOM 1411 O O . LYS A 1 184 ? 5.089 -17.769 7.660 1.00 92.38 184 LYS A O 1
ATOM 1416 N N . HIS A 1 185 ? 3.654 -16.352 6.673 1.00 91.25 185 HIS A N 1
ATOM 1417 C CA . HIS A 1 185 ? 2.676 -16.314 7.763 1.00 91.25 185 HIS A CA 1
ATOM 1418 C C . HIS A 1 185 ? 1.607 -17.416 7.674 1.00 91.25 185 HIS A C 1
ATOM 1420 O O . HIS A 1 185 ? 0.690 -17.439 8.493 1.00 91.25 185 HIS A O 1
ATOM 1426 N N . ARG A 1 186 ? 1.713 -18.354 6.717 1.00 90.19 186 ARG A N 1
ATOM 1427 C CA . ARG A 1 186 ? 0.707 -19.407 6.448 1.00 90.19 186 ARG A CA 1
ATOM 1428 C C . ARG A 1 186 ? -0.688 -18.843 6.146 1.00 90.19 186 ARG A C 1
ATOM 1430 O O . ARG A 1 186 ? -1.706 -19.431 6.515 1.00 90.19 186 ARG A O 1
ATOM 1437 N N . ARG A 1 187 ? -0.734 -17.705 5.455 1.00 90.31 187 ARG A N 1
ATOM 1438 C CA . ARG A 1 187 ? -1.977 -17.045 5.045 1.00 90.31 187 ARG A CA 1
ATOM 1439 C C . ARG A 1 187 ? -2.148 -17.125 3.534 1.00 90.31 187 ARG A C 1
ATOM 1441 O O . ARG A 1 187 ? -1.176 -17.125 2.781 1.00 90.31 187 ARG A O 1
ATOM 1448 N N . LEU A 1 188 ? -3.397 -17.215 3.101 1.00 90.50 188 LEU A N 1
ATOM 1449 C CA . LEU A 1 188 ? -3.793 -17.193 1.702 1.00 90.50 188 LEU A CA 1
ATOM 1450 C C . LEU A 1 188 ? -4.174 -15.768 1.307 1.00 90.50 188 LEU A C 1
ATOM 1452 O O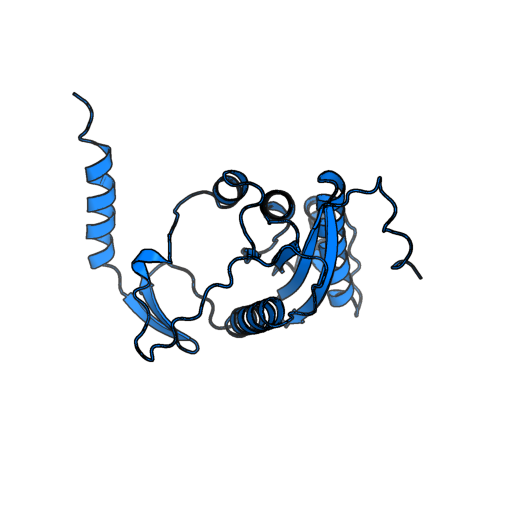 . LEU A 1 188 ? -4.942 -15.116 2.010 1.00 90.50 188 LEU A O 1
ATOM 1456 N N . VAL A 1 189 ? -3.672 -15.324 0.159 1.00 91.81 189 VAL A N 1
ATOM 1457 C CA . VAL A 1 189 ? -4.000 -14.032 -0.451 1.00 91.81 189 VAL A CA 1
ATOM 1458 C C . VAL A 1 189 ? -4.897 -14.286 -1.650 1.00 91.81 189 VAL A C 1
ATOM 1460 O O . VAL A 1 189 ? -4.568 -15.114 -2.496 1.00 91.81 189 VAL A O 1
ATOM 1463 N N . THR A 1 190 ? -6.019 -13.579 -1.734 1.00 91.75 190 THR A N 1
ATOM 1464 C CA . THR A 1 190 ? -6.891 -13.581 -2.917 1.00 91.75 190 THR A CA 1
ATOM 1465 C C . THR A 1 190 ? -6.936 -12.170 -3.501 1.00 91.75 190 THR A C 1
ATOM 1467 O O . THR A 1 190 ? -7.381 -11.258 -2.795 1.00 91.75 190 THR A O 1
ATOM 1470 N N . PRO A 1 191 ? -6.476 -11.955 -4.746 1.00 92.19 191 PRO A N 1
ATOM 1471 C CA . PRO A 1 191 ? -6.548 -10.647 -5.383 1.00 92.19 191 PRO A CA 1
ATOM 1472 C C . PRO A 1 191 ? -8.002 -10.253 -5.657 1.00 92.19 191 PRO A C 1
ATOM 1474 O O . PRO A 1 191 ? -8.789 -11.074 -6.118 1.00 92.19 191 PRO A O 1
ATOM 1477 N N . LEU A 1 192 ? -8.345 -8.995 -5.372 1.00 90.50 192 LEU A N 1
ATOM 1478 C CA . LEU A 1 192 ? -9.647 -8.409 -5.702 1.00 90.50 192 LEU A CA 1
ATOM 1479 C C . LEU A 1 192 ? -9.549 -7.458 -6.894 1.00 90.50 192 LEU A C 1
ATOM 1481 O O . LEU A 1 192 ? -10.361 -7.518 -7.810 1.00 90.50 192 LEU A O 1
ATOM 1485 N N . LEU A 1 193 ? -8.557 -6.567 -6.868 1.00 94.44 193 LEU A N 1
ATOM 1486 C CA . LEU A 1 193 ? -8.336 -5.557 -7.896 1.00 94.44 193 LEU A CA 1
ATOM 1487 C C . LEU A 1 193 ? -6.854 -5.178 -7.920 1.00 94.44 193 LEU A C 1
ATOM 1489 O O . LEU A 1 193 ? -6.254 -4.943 -6.875 1.00 94.44 193 LEU A O 1
ATOM 1493 N N . SER A 1 194 ? -6.267 -5.092 -9.108 1.00 95.69 194 SER A N 1
ATOM 1494 C CA . SER A 1 194 ? -4.896 -4.626 -9.318 1.00 95.69 194 SER A CA 1
ATOM 1495 C C . SER A 1 194 ? -4.880 -3.708 -10.529 1.00 95.69 194 SER A C 1
ATOM 1497 O O . SER A 1 194 ? -5.184 -4.158 -11.633 1.00 95.69 194 SER A O 1
ATOM 1499 N N . VAL A 1 195 ? -4.567 -2.433 -10.327 1.00 96.88 195 VAL A N 1
ATOM 1500 C CA . VAL A 1 195 ? -4.659 -1.408 -11.371 1.00 96.88 195 VAL A CA 1
ATOM 1501 C C . VAL A 1 195 ? -3.439 -0.508 -11.373 1.00 96.88 195 VAL A C 1
ATOM 1503 O O . VAL A 1 195 ? -2.863 -0.205 -10.331 1.00 96.88 195 VAL A O 1
ATOM 1506 N N . TYR A 1 196 ? -3.072 -0.064 -12.565 1.00 96.81 196 TYR A N 1
ATOM 1507 C CA . TYR A 1 196 ? -2.135 1.022 -12.788 1.00 96.81 196 TYR A CA 1
ATOM 1508 C C . TYR A 1 196 ? -2.933 2.271 -13.164 1.00 96.81 196 TYR A C 1
ATOM 1510 O O . TYR A 1 196 ? -3.823 2.195 -14.012 1.00 96.81 196 TYR A O 1
ATOM 1518 N N . VAL A 1 197 ? -2.630 3.396 -12.521 1.00 94.31 197 VAL A N 1
ATOM 1519 C CA . VAL A 1 197 ? -3.286 4.682 -12.763 1.00 94.31 197 VAL A CA 1
ATOM 1520 C C . VAL A 1 197 ? -2.211 5.762 -12.785 1.00 94.31 197 VAL A C 1
ATOM 1522 O O . VAL A 1 197 ? -1.727 6.188 -11.737 1.00 94.31 197 VAL A O 1
ATOM 1525 N N . ASP A 1 198 ? -1.827 6.176 -13.992 1.00 89.94 198 ASP A N 1
ATOM 1526 C CA . ASP A 1 198 ? -0.849 7.227 -14.298 1.00 89.94 198 ASP A CA 1
ATOM 1527 C C . ASP A 1 198 ? 0.521 7.082 -13.606 1.00 89.94 198 ASP A C 1
ATOM 1529 O O . ASP A 1 198 ? 1.503 6.654 -14.208 1.00 89.94 198 ASP A O 1
ATOM 1533 N N . PHE A 1 199 ? 0.627 7.461 -12.336 1.00 89.12 199 PHE A N 1
ATOM 1534 C CA . PHE A 1 199 ? 1.881 7.545 -11.579 1.00 89.12 199 PHE A CA 1
ATOM 1535 C C . PHE A 1 199 ? 1.938 6.579 -10.390 1.00 89.12 199 PHE A C 1
ATOM 1537 O O . PHE A 1 199 ? 2.896 6.614 -9.614 1.00 89.12 199 PHE A O 1
ATOM 1544 N N . TYR A 1 200 ? 0.943 5.705 -10.231 1.00 95.25 200 TYR A N 1
ATOM 1545 C CA . TYR A 1 200 ? 0.952 4.691 -9.183 1.00 95.25 200 TYR A CA 1
ATOM 1546 C C . TYR A 1 200 ? 0.288 3.390 -9.615 1.00 95.25 200 TYR A C 1
ATOM 1548 O O . TYR A 1 200 ? -0.492 3.326 -10.565 1.00 95.25 200 TYR A O 1
ATOM 1556 N N . ILE A 1 201 ? 0.604 2.335 -8.877 1.00 96.88 201 ILE A N 1
ATOM 1557 C CA . ILE A 1 201 ? -0.141 1.084 -8.893 1.00 96.88 201 ILE A CA 1
ATOM 1558 C C . ILE A 1 201 ? -0.895 0.920 -7.582 1.00 96.88 201 ILE A C 1
ATOM 1560 O O . ILE A 1 201 ? -0.410 1.312 -6.518 1.00 96.88 201 ILE A O 1
ATOM 1564 N N . ARG A 1 202 ? -2.075 0.313 -7.668 1.00 97.62 202 ARG A N 1
ATOM 1565 C CA . ARG A 1 202 ? -2.946 0.031 -6.532 1.00 97.62 202 ARG A CA 1
ATOM 1566 C C . ARG A 1 202 ? -3.365 -1.428 -6.559 1.00 97.62 202 ARG A C 1
ATOM 1568 O O . ARG A 1 202 ? -3.850 -1.919 -7.579 1.00 97.62 202 ARG A O 1
ATOM 1575 N N . ILE A 1 203 ? -3.170 -2.120 -5.443 1.00 98.06 203 ILE A N 1
ATOM 1576 C CA . ILE A 1 203 ? -3.499 -3.537 -5.296 1.00 98.06 203 ILE A CA 1
ATOM 1577 C C . ILE A 1 203 ? -4.370 -3.728 -4.057 1.00 98.06 203 ILE A C 1
ATOM 1579 O O . ILE A 1 203 ? -4.005 -3.317 -2.959 1.00 98.06 203 ILE A O 1
ATOM 1583 N N . PHE A 1 204 ? -5.503 -4.394 -4.249 1.00 97.88 204 PHE A N 1
ATOM 1584 C CA . PHE A 1 204 ? -6.459 -4.776 -3.221 1.00 97.88 204 PHE A CA 1
ATOM 1585 C C . PHE A 1 204 ? -6.501 -6.297 -3.128 1.00 97.88 204 PHE A C 1
ATOM 1587 O O . PHE A 1 204 ? -6.727 -6.983 -4.131 1.00 97.88 204 PHE A O 1
ATOM 1594 N N . VAL A 1 205 ? -6.298 -6.835 -1.929 1.00 96.31 205 VAL A N 1
ATOM 1595 C CA . VAL A 1 205 ? -6.314 -8.280 -1.680 1.00 96.31 205 VAL A CA 1
ATOM 1596 C C . VAL A 1 205 ? -7.077 -8.609 -0.407 1.00 96.31 205 VAL A C 1
ATOM 1598 O O . VAL A 1 205 ? -7.058 -7.840 0.549 1.00 96.31 205 VAL A O 1
ATOM 1601 N N . THR A 1 206 ? -7.697 -9.785 -0.359 1.00 94.25 206 THR A N 1
ATOM 1602 C CA . THR A 1 206 ? -8.170 -10.358 0.910 1.00 94.25 206 THR A CA 1
ATOM 1603 C C . THR A 1 206 ? -7.162 -11.357 1.442 1.00 94.25 206 THR A C 1
ATOM 1605 O O . THR A 1 206 ? -6.543 -12.092 0.667 1.00 94.25 206 THR A O 1
ATOM 1608 N N . VAL A 1 207 ? -7.002 -11.393 2.763 1.00 92.25 207 VAL A N 1
ATOM 1609 C CA . VAL A 1 207 ? -6.081 -12.312 3.439 1.00 92.25 207 VAL A CA 1
ATOM 1610 C C . VAL A 1 207 ? -6.862 -13.212 4.377 1.00 92.25 207 VAL A C 1
ATOM 1612 O O . VAL A 1 207 ? -7.655 -12.738 5.182 1.00 92.25 207 VAL A O 1
ATOM 1615 N N . ARG A 1 208 ? -6.651 -14.524 4.286 1.00 90.00 208 ARG A N 1
ATOM 1616 C CA . ARG A 1 208 ? -7.319 -15.525 5.130 1.00 90.00 208 ARG A CA 1
ATOM 1617 C C . ARG A 1 208 ? -6.307 -16.480 5.722 1.00 90.00 208 ARG A C 1
ATOM 1619 O O . ARG A 1 208 ? -5.301 -16.796 5.089 1.00 90.00 208 ARG A O 1
ATOM 1626 N N . ASP A 1 209 ? -6.588 -16.985 6.911 1.00 87.25 209 ASP A N 1
ATOM 1627 C CA . ASP A 1 209 ? -5.755 -18.034 7.489 1.00 87.25 209 ASP A CA 1
ATOM 1628 C C . ASP A 1 209 ? -5.993 -19.339 6.734 1.00 87.25 209 ASP A C 1
ATOM 1630 O O . ASP A 1 209 ? -7.132 -19.711 6.441 1.00 87.25 209 ASP A O 1
ATOM 1634 N N . CYS A 1 210 ? -4.914 -20.036 6.392 1.00 76.06 210 CYS A N 1
ATOM 1635 C CA . CYS A 1 210 ? -5.014 -21.329 5.738 1.00 76.06 210 CYS A CA 1
ATOM 1636 C C . CYS A 1 210 ? -4.824 -22.438 6.779 1.00 76.06 210 CYS A C 1
ATOM 1638 O O . CYS A 1 210 ? -3.757 -22.555 7.378 1.00 76.06 210 CYS A O 1
ATOM 1640 N N . ALA A 1 211 ? -5.840 -23.283 6.972 1.00 59.81 211 ALA A N 1
ATOM 1641 C CA . ALA A 1 211 ? -5.727 -24.478 7.816 1.00 59.81 211 ALA A CA 1
ATOM 1642 C C . ALA A 1 211 ? -4.953 -25.624 7.126 1.00 59.81 211 ALA A C 1
ATOM 1644 O O . ALA A 1 211 ? -4.529 -26.576 7.779 1.00 59.81 211 ALA A O 1
ATOM 1645 N N . VAL A 1 212 ? -4.756 -25.543 5.806 1.00 53.25 212 VAL A N 1
ATOM 1646 C CA . VAL A 1 212 ? -4.161 -26.611 4.994 1.00 53.25 212 VAL A CA 1
ATOM 1647 C C . VAL A 1 212 ? -2.681 -26.321 4.743 1.00 53.25 212 VAL A C 1
ATOM 1649 O O . VAL A 1 212 ? -2.315 -25.236 4.288 1.00 53.25 212 VAL A O 1
ATOM 1652 N N . LYS A 1 213 ? -1.823 -27.315 5.018 1.00 44.44 213 LYS A N 1
ATOM 1653 C CA . LYS A 1 213 ? -0.407 -27.332 4.618 1.00 44.44 213 LYS A CA 1
ATOM 1654 C C . LYS A 1 213 ? -0.308 -27.063 3.109 1.00 44.44 213 LYS A C 1
ATOM 1656 O O . LYS A 1 213 ? -0.620 -27.941 2.319 1.00 44.44 213 LYS A O 1
ATOM 1661 N N . VAL A 1 214 ? 0.084 -25.834 2.765 1.00 47.97 214 VAL A N 1
ATOM 1662 C CA . VAL A 1 214 ? 0.685 -25.362 1.503 1.00 47.97 214 VAL A CA 1
ATOM 1663 C C . VAL A 1 214 ? 0.295 -26.174 0.262 1.00 47.97 214 VAL A C 1
ATOM 1665 O O . VAL A 1 214 ? 0.976 -27.144 -0.038 1.00 47.97 214 VAL A O 1
ATOM 1668 N N . LEU A 1 215 ? -0.737 -25.756 -0.488 1.00 42.38 215 LEU A N 1
ATOM 1669 C CA . LEU A 1 215 ? -0.953 -26.202 -1.881 1.00 42.38 215 LEU A CA 1
ATOM 1670 C C . LEU A 1 215 ? -1.976 -25.347 -2.673 1.00 42.38 215 LEU A C 1
ATOM 1672 O O . LEU A 1 215 ? -2.728 -25.872 -3.483 1.00 42.38 215 LEU A O 1
ATOM 1676 N N . CYS A 1 216 ? -2.022 -24.020 -2.488 1.00 39.97 216 CYS A N 1
ATOM 1677 C CA . CYS A 1 216 ? -2.928 -23.153 -3.276 1.00 39.97 216 CYS A CA 1
ATOM 1678 C C . CYS A 1 216 ? -2.260 -22.459 -4.486 1.00 39.97 216 CYS A C 1
ATOM 1680 O O . CYS A 1 216 ? -2.776 -21.474 -4.999 1.00 39.97 216 CYS A O 1
ATOM 1682 N N . TRP A 1 217 ? -1.100 -22.943 -4.946 1.00 44.91 217 TRP A N 1
ATOM 1683 C CA . TRP A 1 217 ? -0.298 -22.262 -5.978 1.00 44.91 217 TRP A CA 1
ATOM 1684 C C . TRP A 1 217 ? -0.484 -22.774 -7.414 1.00 44.91 217 TRP A C 1
ATOM 1686 O O . TRP A 1 217 ? 0.162 -22.260 -8.320 1.00 44.91 217 TRP A O 1
ATOM 1696 N N . LEU A 1 218 ? -1.360 -23.751 -7.667 1.00 38.88 218 LEU A N 1
ATOM 1697 C CA . LEU A 1 218 ? -1.381 -24.437 -8.967 1.00 38.88 218 LEU A CA 1
ATOM 1698 C C . LEU A 1 218 ? -2.248 -23.803 -10.077 1.00 38.88 218 LEU A C 1
ATOM 1700 O O . LEU A 1 218 ? -2.406 -24.436 -11.111 1.00 38.88 218 LEU A O 1
ATOM 1704 N N . TRP A 1 219 ? -2.801 -22.593 -9.916 1.00 37.56 219 TRP A N 1
ATOM 1705 C CA . TRP A 1 219 ? -3.786 -22.056 -10.884 1.00 37.56 219 TRP A CA 1
ATOM 1706 C C . TRP A 1 219 ? -3.479 -20.688 -11.528 1.00 37.56 219 TRP A C 1
ATOM 1708 O O . TRP A 1 219 ? -4.343 -20.165 -12.220 1.00 37.56 219 TRP A O 1
ATOM 1718 N N . ILE A 1 220 ? -2.286 -20.092 -11.364 1.00 38.41 220 ILE A N 1
ATOM 1719 C CA . ILE A 1 220 ? -1.972 -18.768 -11.980 1.00 38.41 220 ILE A CA 1
ATOM 1720 C C . ILE A 1 220 ? -0.709 -18.783 -12.880 1.00 38.41 220 ILE A C 1
ATOM 1722 O O . ILE A 1 220 ? -0.255 -17.745 -13.348 1.00 38.41 220 ILE A O 1
ATOM 1726 N N . LEU A 1 221 ? -0.146 -19.955 -13.194 1.00 31.45 221 LEU A N 1
ATOM 1727 C CA . LEU A 1 221 ? 0.929 -20.091 -14.197 1.00 31.45 221 LEU A CA 1
ATOM 1728 C C . LEU A 1 221 ? 0.503 -20.988 -15.370 1.00 31.45 221 LEU A C 1
ATOM 1730 O O . LEU A 1 221 ? 1.210 -21.932 -15.720 1.00 31.45 221 LEU A O 1
ATOM 1734 N N . GLY A 1 222 ? -0.667 -20.698 -15.941 1.00 33.62 222 GLY A N 1
ATOM 1735 C CA . GLY A 1 222 ? -1.128 -21.226 -17.226 1.00 33.62 222 GLY A CA 1
ATOM 1736 C C . GLY A 1 222 ? -1.414 -20.082 -18.179 1.00 33.62 222 GLY A C 1
ATOM 1737 O O . GLY A 1 222 ? -2.062 -19.117 -17.714 1.00 33.62 222 GLY A O 1
#

Secondary structure (DSSP, 8-state):
---SSSHHHHHHHHHHHTTSPEEEEEETTEEEEEETT----GGGHHHHHHHHHHHHHHHH-TT-TTS----------SSS---GGGT-----S-HHHHHHTSTT-EEEEEE--SS--HHHHHHHHHHEEEEEEEEEEE--HHHHTTSSHHHHHHHHSS----STTHHHHHHHHHHHHHHHHHHHTTEEEEEEEEEEETTEEEEEEEEEE--SSS---TTS--

InterPro domains:
  IPR002905 tRNA methyltransferase, Trm1 [PF02005] (83-214)
  IPR002905 tRNA methyltransferase, Trm1 [PS51626] (1-222)
  IPR002905 tRNA methyltransferase, Trm1 [PTHR10631] (86-210)
  IPR029063 S-adenosyl-L-methionine-dependent methyltransferase superfamily [G3DSA:3.40.50.150] (22-76)
  IPR029063 S-adenosyl-L-methionine-dependent methyltransferase superfamily [G3DSA:3.40.50.150] (77-216)
  IPR029063 S-adenosyl-L-methionine-dependent methyltransferase superfamily [SSF53335] (24-214)

Foldseek 3Di:
DPPPDPVVVVVVVVVVQVPFDWDWDDQPPDIDTHGPPDDDDPVCSVVVVVVVVVVVVLLVPPVPPPDPDDPPPPDPPDPDDPPCPVPDDDDDDDPLCVLQVAFQPAQEDEEDDAAASLVVLLSNLGRHHAQHKYKDKHLNLCDQLQVNQVVLCVRQVDGADNDPCSQVSSQVSVVSSNQVSNVVVQKDKAWDDWDDDDRMIMTMITIHHDPDDDDPPDPPPD

pLDDT: mean 81.08, std 20.86, range [31.45, 98.19]

Organism: NCBI:txid2607531

Sequence (222 aa):
MQKGAEDMSVKKLFKNIQTLDISIIKEGKAEIRLPSGVFYNKVQEFNRDLTIAVINTFFKDDSSDKIPKFPRFKSPKTKSTPNLENIVSASCGDAKTLISSKKAIYDVIDIDPYGSAVEFIEVAIESVSSGGLLCFTCTDLAVLCGNRPEACYARYNSMPLNTPSCHEMALRIVMRSIVSAAAKHRRLVTPLLSVYVDFYIRIFVTVRDCAVKVLCWLWILG